Protein AF-A0A0S8IKW1-F1 (afdb_monomer_lite)

Secondary structure (DSSP, 8-state):
---PPTT---EEEEEETTTTEEEEEEPPHHHHHHH-SHHHHHHHHHHHH--STT--TTSTTS-EEEEE-TTTTSSSTT---EEEEEE-SS---SS-SSTT---EEEEEE-SSHHHHHHHTT-SEEEEES--SS-EEEEEETTEEEEEE-GGGTT--HHHHHHHHHHHHS-TT---EE--HHHHTT-TT--EEETTTEEE-S--

Structure (mmCIF, N/CA/C/O backbone):
data_AF-A0A0S8IKW1-F1
#
_entry.id   AF-A0A0S8IKW1-F1
#
loop_
_atom_site.group_PDB
_atom_site.id
_atom_site.type_symbol
_atom_site.label_atom_id
_atom_site.label_alt_id
_atom_site.label_comp_id
_atom_site.label_asym_id
_atom_site.label_entity_id
_atom_site.label_seq_id
_atom_site.pdbx_PDB_ins_code
_atom_site.Cartn_x
_atom_site.Cartn_y
_atom_site.Cartn_z
_atom_site.occupancy
_atom_site.B_iso_or_equiv
_atom_site.auth_seq_id
_atom_site.auth_comp_id
_atom_site.auth_asym_id
_atom_site.auth_atom_id
_atom_site.pdbx_PDB_model_num
ATOM 1 N N . MET A 1 1 ? -12.047 -32.957 -2.285 1.00 36.44 1 MET A N 1
ATOM 2 C CA . MET A 1 1 ? -11.030 -32.813 -1.220 1.00 36.44 1 MET A CA 1
ATOM 3 C C . MET A 1 1 ? -10.534 -31.382 -1.284 1.00 36.44 1 MET A C 1
ATOM 5 O O . MET A 1 1 ? -10.170 -30.951 -2.373 1.00 36.44 1 MET A O 1
ATOM 9 N N . SER A 1 2 ? -10.681 -30.612 -0.205 1.00 39.03 2 SER A N 1
ATOM 10 C CA . SER A 1 2 ? -10.422 -29.168 -0.199 1.00 39.03 2 SER A CA 1
ATOM 11 C C . SER A 1 2 ? -8.987 -28.897 -0.635 1.00 39.03 2 SER A C 1
ATOM 13 O O . SER A 1 2 ? -8.016 -29.303 -0.006 1.00 39.03 2 SER A O 1
ATOM 15 N N . ASN A 1 3 ? -8.867 -28.240 -1.778 1.00 46.41 3 ASN A N 1
ATOM 16 C CA . ASN A 1 3 ? -7.625 -28.042 -2.506 1.00 46.41 3 ASN A CA 1
ATOM 17 C C . ASN A 1 3 ? -6.859 -26.826 -1.929 1.00 46.41 3 ASN A C 1
ATOM 19 O O . ASN A 1 3 ? -6.318 -26.019 -2.692 1.00 46.41 3 ASN A O 1
ATOM 23 N N . ASN A 1 4 ? -6.903 -26.665 -0.598 1.00 58.88 4 ASN A N 1
ATOM 24 C CA . ASN A 1 4 ? -6.366 -25.529 0.148 1.00 58.88 4 ASN A CA 1
ATOM 25 C C . ASN A 1 4 ? -4.921 -25.812 0.535 1.00 58.88 4 ASN A C 1
ATOM 27 O O . ASN A 1 4 ? -4.624 -26.766 1.253 1.00 58.88 4 ASN A O 1
ATOM 31 N N . ARG A 1 5 ? -4.013 -24.959 0.066 1.00 75.94 5 ARG A N 1
ATOM 32 C CA . ARG A 1 5 ? -2.620 -24.995 0.488 1.00 75.94 5 ARG A CA 1
ATOM 33 C C . ARG A 1 5 ? -2.523 -24.370 1.875 1.00 75.94 5 ARG A C 1
ATOM 35 O O . ARG A 1 5 ? -2.856 -23.202 2.045 1.00 75.94 5 ARG A O 1
ATOM 42 N N . HIS A 1 6 ? -2.074 -25.140 2.861 1.00 86.62 6 HIS A N 1
ATOM 43 C CA . HIS A 1 6 ? -1.888 -24.628 4.218 1.00 86.62 6 HIS A CA 1
ATOM 44 C C . HIS A 1 6 ? -0.953 -23.413 4.231 1.00 86.62 6 HIS A C 1
ATOM 46 O O . HIS A 1 6 ? 0.038 -23.375 3.501 1.00 86.62 6 HIS A O 1
ATOM 52 N N . GLY A 1 7 ? -1.281 -22.431 5.070 1.00 88.94 7 GLY A N 1
ATOM 53 C CA . GLY A 1 7 ? -0.533 -21.180 5.167 1.00 88.94 7 GLY A CA 1
ATOM 54 C C . GLY A 1 7 ? -0.903 -20.126 4.120 1.00 88.94 7 GLY A C 1
ATOM 55 O O . GLY A 1 7 ? -0.223 -19.107 4.074 1.00 88.94 7 GLY A O 1
ATOM 56 N N . TYR A 1 8 ? -1.959 -20.327 3.324 1.00 94.88 8 TYR A N 1
ATOM 57 C CA . TYR A 1 8 ? -2.468 -19.359 2.344 1.00 94.88 8 TYR A CA 1
ATOM 58 C C . TYR A 1 8 ? -3.986 -19.232 2.433 1.00 94.88 8 TYR A C 1
ATOM 60 O O . TYR A 1 8 ? -4.674 -20.242 2.594 1.00 94.88 8 TYR A O 1
ATOM 68 N N . HIS A 1 9 ? -4.497 -18.017 2.249 1.00 95.75 9 HIS A N 1
ATOM 69 C CA . HIS A 1 9 ? -5.919 -17.796 1.961 1.00 95.75 9 HIS A CA 1
ATOM 70 C C . HIS A 1 9 ? -6.218 -17.951 0.462 1.00 95.75 9 HIS A C 1
ATOM 72 O O . HIS A 1 9 ? -7.311 -18.353 0.076 1.00 95.75 9 HIS A O 1
ATOM 78 N N . GLY A 1 10 ? -5.219 -17.699 -0.385 1.00 96.31 10 GLY A N 1
ATOM 79 C CA . GLY A 1 10 ? -5.313 -17.639 -1.837 1.00 96.31 10 GLY A CA 1
ATOM 80 C C . GLY A 1 10 ? -5.901 -16.329 -2.360 1.00 96.31 10 GLY A C 1
ATOM 81 O O . GLY A 1 10 ? -6.373 -16.324 -3.494 1.00 96.31 10 GLY A O 1
ATOM 82 N N . ILE A 1 11 ? -5.909 -15.252 -1.564 1.00 97.75 11 ILE A N 1
ATOM 83 C CA . ILE A 1 11 ? -6.644 -14.011 -1.865 1.00 97.75 11 ILE A CA 1
ATOM 84 C C . ILE A 1 11 ? -5.745 -12.781 -1.693 1.00 97.75 11 ILE A C 1
ATOM 86 O O . ILE A 1 11 ? -5.082 -12.623 -0.670 1.00 97.75 11 ILE A O 1
ATOM 90 N N . ILE A 1 12 ? -5.770 -11.889 -2.684 1.00 98.50 12 ILE A N 1
ATOM 91 C CA . ILE A 1 12 ? -5.277 -10.511 -2.598 1.00 98.50 12 ILE A CA 1
ATOM 92 C C . ILE A 1 12 ? -6.465 -9.568 -2.470 1.00 98.50 12 ILE A C 1
ATOM 94 O O . ILE A 1 12 ? -7.385 -9.641 -3.284 1.00 98.50 12 ILE A O 1
ATOM 98 N N . LEU A 1 13 ? -6.403 -8.657 -1.502 1.00 98.88 13 LEU A N 1
ATOM 99 C CA . LEU A 1 13 ? -7.305 -7.513 -1.443 1.00 98.88 13 LEU A CA 1
ATOM 100 C C . LEU A 1 13 ? -6.814 -6.443 -2.427 1.00 98.88 13 LEU A C 1
ATOM 102 O O . LEU A 1 13 ? -5.763 -5.834 -2.224 1.00 98.88 13 LEU A O 1
ATOM 106 N N . ASP A 1 14 ? -7.541 -6.259 -3.522 1.00 98.81 14 ASP A N 1
ATOM 107 C CA . ASP A 1 14 ? -7.223 -5.326 -4.602 1.00 98.81 14 ASP A CA 1
ATOM 108 C C . ASP A 1 14 ? -8.071 -4.061 -4.448 1.00 98.81 14 ASP A C 1
ATOM 110 O O . ASP A 1 14 ? -9.299 -4.135 -4.444 1.00 98.81 14 ASP A O 1
ATOM 114 N N . ILE A 1 15 ? -7.416 -2.911 -4.301 1.00 98.81 15 ILE A N 1
ATOM 115 C CA . ILE A 1 15 ? -8.052 -1.621 -4.029 1.00 98.81 15 ILE A CA 1
ATOM 116 C C . ILE A 1 15 ? -7.629 -0.624 -5.109 1.00 98.81 15 ILE A C 1
ATOM 118 O O . ILE A 1 15 ? -6.437 -0.363 -5.291 1.00 98.81 15 ILE A O 1
ATOM 122 N N . ASP A 1 16 ? -8.599 -0.038 -5.805 1.00 98.56 16 ASP A N 1
ATOM 123 C CA . ASP A 1 16 ? -8.386 1.083 -6.724 1.00 98.56 16 ASP A CA 1
ATOM 124 C C . ASP A 1 16 ? -8.948 2.364 -6.109 1.00 98.56 16 ASP A C 1
ATOM 126 O O . ASP A 1 16 ? -10.160 2.575 -6.050 1.00 98.56 16 ASP A O 1
ATOM 130 N N . LEU A 1 17 ? -8.050 3.244 -5.671 1.00 98.62 17 LEU A N 1
ATOM 131 C CA . LEU A 1 17 ? -8.406 4.506 -5.027 1.00 98.62 17 LEU A CA 1
ATOM 132 C C . LEU A 1 17 ? -9.051 5.521 -5.980 1.00 98.62 17 LEU A C 1
ATOM 134 O O . LEU A 1 17 ? -9.675 6.467 -5.513 1.00 98.62 17 LEU A O 1
ATOM 138 N N . SER A 1 18 ? -8.908 5.353 -7.297 1.00 98.38 18 SER A N 1
ATOM 139 C CA . SER A 1 18 ? -9.521 6.263 -8.279 1.00 98.38 18 SER A CA 1
ATOM 140 C C . SER A 1 18 ? -11.007 5.975 -8.455 1.00 98.38 18 SER A C 1
ATOM 142 O O . SER A 1 18 ? -11.793 6.889 -8.688 1.00 98.38 18 SER A O 1
ATOM 144 N N . THR A 1 19 ? -11.384 4.696 -8.388 1.00 98.19 19 THR A N 1
ATOM 145 C CA . THR A 1 19 ? -12.764 4.237 -8.605 1.00 98.19 19 THR A CA 1
ATOM 146 C C . THR A 1 19 ? -13.480 3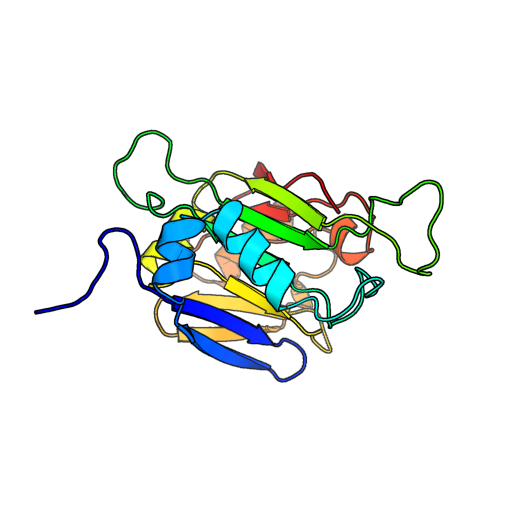.866 -7.310 1.00 98.19 19 THR A C 1
ATOM 148 O O . THR A 1 19 ? -14.698 3.704 -7.313 1.00 98.19 19 THR A O 1
ATOM 151 N N . GLY A 1 20 ? -12.740 3.715 -6.208 1.00 98.06 20 GLY A N 1
ATOM 152 C CA . GLY A 1 20 ? -13.248 3.188 -4.944 1.00 98.06 20 GLY A CA 1
ATOM 153 C C . GLY A 1 20 ? -13.525 1.683 -4.982 1.00 98.06 20 GLY A C 1
ATOM 154 O O . GLY A 1 20 ? -14.158 1.150 -4.073 1.00 98.06 20 GLY A O 1
ATOM 155 N N . LYS A 1 21 ? -13.098 0.986 -6.042 1.00 98.56 21 LYS A N 1
ATOM 156 C CA . LYS A 1 21 ? -13.373 -0.438 -6.223 1.00 98.56 21 LYS A CA 1
ATOM 157 C C . LYS A 1 21 ? -12.499 -1.271 -5.287 1.00 98.56 21 LYS A C 1
ATOM 159 O O . LYS A 1 21 ? -11.285 -1.081 -5.236 1.00 98.56 21 LYS A O 1
ATOM 164 N N . ILE A 1 22 ? -13.127 -2.221 -4.600 1.00 98.75 22 ILE A N 1
ATOM 165 C CA . ILE A 1 22 ? -12.477 -3.181 -3.707 1.00 98.75 22 ILE A CA 1
ATOM 166 C C . ILE A 1 22 ? -12.851 -4.590 -4.174 1.00 98.75 22 ILE A C 1
ATOM 168 O O . ILE A 1 22 ? -14.033 -4.903 -4.319 1.00 98.75 22 ILE A O 1
ATOM 172 N N . GLU A 1 23 ? -11.856 -5.434 -4.441 1.00 98.44 23 GLU A N 1
ATOM 173 C CA . GLU A 1 23 ? -12.062 -6.792 -4.946 1.00 98.44 23 GLU A CA 1
ATOM 174 C C . GLU A 1 23 ? -11.145 -7.816 -4.282 1.00 98.44 23 GLU A C 1
ATOM 176 O O . GLU A 1 23 ? -9.950 -7.593 -4.104 1.00 98.44 23 GLU A O 1
ATOM 181 N N . ASN A 1 24 ? -11.688 -9.008 -4.050 1.00 98.56 24 ASN A N 1
ATOM 182 C CA . ASN A 1 24 ? -10.909 -10.178 -3.665 1.00 98.56 24 ASN A CA 1
ATOM 183 C C . ASN A 1 24 ? -10.410 -10.882 -4.929 1.00 98.56 24 ASN A C 1
ATOM 185 O O . ASN A 1 24 ? -11.183 -11.531 -5.636 1.00 98.56 24 ASN A O 1
ATOM 189 N N . LYS A 1 25 ? -9.113 -10.759 -5.229 1.00 98.06 25 LYS A N 1
ATOM 190 C CA . LYS A 1 25 ? -8.497 -11.398 -6.398 1.00 98.06 25 LYS A CA 1
ATOM 191 C C . LYS A 1 25 ? -7.820 -12.715 -6.018 1.00 98.06 25 LYS A C 1
ATOM 193 O O . LYS A 1 25 ? -6.985 -12.724 -5.112 1.00 98.06 25 LYS A O 1
ATOM 198 N N . PRO A 1 26 ? -8.136 -13.829 -6.704 1.00 97.62 26 PRO A N 1
ATOM 199 C CA . PRO A 1 26 ? -7.510 -15.108 -6.414 1.00 97.62 26 PRO A CA 1
ATOM 200 C C . PRO A 1 26 ? -6.036 -15.101 -6.829 1.00 97.62 26 PRO A C 1
ATOM 202 O O . PRO A 1 26 ? -5.678 -14.583 -7.887 1.00 97.62 26 PRO A O 1
ATOM 205 N N . ILE A 1 27 ? -5.189 -15.735 -6.023 1.00 96.81 27 ILE A N 1
ATOM 206 C CA . ILE A 1 27 ? -3.779 -15.955 -6.350 1.00 96.81 27 ILE A CA 1
ATOM 207 C C . ILE A 1 27 ? -3.654 -17.291 -7.090 1.00 96.81 27 ILE A C 1
ATOM 209 O O . ILE A 1 27 ? -4.067 -18.326 -6.550 1.00 96.81 27 ILE A O 1
ATOM 213 N N . PRO A 1 28 ? -3.056 -17.323 -8.294 1.00 95.12 28 PRO A N 1
ATOM 214 C CA . PRO A 1 28 ? -2.761 -18.576 -8.972 1.00 95.12 28 PRO A CA 1
ATOM 215 C C . PRO A 1 28 ? -1.925 -19.505 -8.084 1.00 95.12 28 PRO A C 1
ATOM 217 O O . PRO A 1 28 ? -0.925 -19.109 -7.483 1.00 95.12 28 PRO A O 1
ATOM 220 N N . LYS A 1 29 ? -2.307 -20.784 -8.008 1.00 92.38 29 LYS A N 1
ATOM 221 C CA . LYS A 1 29 ? -1.594 -21.758 -7.161 1.00 92.38 29 LYS A CA 1
ATOM 222 C C . LYS A 1 29 ? -0.131 -21.908 -7.562 1.00 92.38 29 LYS A C 1
ATOM 224 O O . LYS A 1 29 ? 0.724 -22.049 -6.689 1.00 92.38 29 LYS A O 1
ATOM 229 N N . GLU A 1 30 ? 0.143 -21.844 -8.859 1.00 95.81 30 GLU A N 1
ATOM 230 C CA . GLU A 1 30 ? 1.496 -21.865 -9.403 1.00 95.81 30 GLU A CA 1
ATOM 231 C C . GLU A 1 30 ? 2.339 -20.700 -8.871 1.00 95.81 30 GLU A C 1
ATOM 233 O O . GLU A 1 30 ? 3.473 -20.915 -8.450 1.00 95.81 30 GLU A O 1
ATOM 238 N N . ASP A 1 31 ? 1.766 -19.500 -8.746 1.00 96.56 31 ASP A N 1
ATOM 239 C CA . ASP A 1 31 ? 2.493 -18.352 -8.205 1.00 96.56 31 ASP A CA 1
ATOM 240 C C . ASP A 1 31 ? 2.831 -18.542 -6.723 1.00 96.56 31 ASP A C 1
ATOM 242 O O . ASP A 1 31 ? 3.963 -18.297 -6.304 1.00 96.56 31 ASP A O 1
ATOM 246 N N . THR A 1 32 ? 1.904 -19.077 -5.917 1.00 94.81 32 THR A N 1
ATOM 247 C CA . THR A 1 32 ? 2.231 -19.433 -4.521 1.00 94.81 32 THR A CA 1
ATOM 248 C C . THR A 1 32 ? 3.313 -20.518 -4.441 1.00 94.81 32 THR A C 1
ATOM 250 O O . THR A 1 32 ? 4.053 -20.589 -3.461 1.00 94.81 32 THR A O 1
ATOM 253 N N . ALA A 1 33 ? 3.422 -21.402 -5.442 1.00 93.88 33 ALA A N 1
ATOM 254 C CA . ALA A 1 33 ? 4.425 -22.472 -5.486 1.00 93.88 33 ALA A CA 1
ATOM 255 C C . ALA A 1 33 ? 5.801 -21.952 -5.875 1.00 93.88 33 ALA A C 1
ATOM 257 O O . ALA A 1 33 ? 6.775 -22.267 -5.195 1.00 93.88 33 ALA A O 1
ATOM 258 N N . ASN A 1 34 ? 5.852 -21.111 -6.900 1.00 96.94 34 ASN A N 1
ATOM 259 C CA . ASN A 1 34 ? 7.093 -20.616 -7.474 1.00 96.94 34 ASN A CA 1
ATOM 260 C C . ASN A 1 34 ? 7.662 -19.422 -6.697 1.00 96.94 34 ASN A C 1
ATOM 262 O O . ASN A 1 34 ? 8.879 -19.263 -6.622 1.00 96.94 34 ASN A O 1
ATOM 266 N N . PHE A 1 35 ? 6.802 -18.596 -6.093 1.00 97.81 35 PHE A N 1
ATOM 267 C CA . PHE A 1 35 ? 7.209 -17.326 -5.481 1.00 97.81 35 PHE A CA 1
ATOM 268 C C . PHE A 1 35 ? 6.959 -17.234 -3.977 1.00 97.81 35 PHE A C 1
ATOM 270 O O . PHE A 1 35 ? 7.389 -16.263 -3.351 1.00 97.81 35 PHE A O 1
ATOM 277 N N . VAL A 1 36 ? 6.329 -18.257 -3.388 1.00 96.88 36 VAL A N 1
ATOM 278 C CA . VAL A 1 36 ? 6.105 -18.450 -1.947 1.00 96.88 36 VAL A CA 1
ATOM 279 C C . VAL A 1 36 ? 5.218 -17.390 -1.292 1.00 96.88 36 VAL A C 1
ATOM 281 O O . VAL A 1 36 ? 4.198 -17.736 -0.728 1.00 96.88 36 VAL A O 1
ATOM 284 N N . GLY A 1 37 ? 5.589 -16.119 -1.288 1.00 96.19 37 GLY A N 1
ATOM 285 C CA . GLY A 1 37 ? 4.922 -15.044 -0.554 1.00 96.19 37 GLY A CA 1
ATOM 286 C C . GLY A 1 37 ? 5.894 -13.896 -0.312 1.00 96.19 37 GLY A C 1
ATOM 287 O O . GLY A 1 37 ? 7.010 -13.892 -0.845 1.00 96.19 37 GLY A O 1
ATOM 288 N N . GLY A 1 38 ? 5.510 -12.922 0.510 1.00 97.62 38 GLY A N 1
ATOM 289 C CA . GLY A 1 38 ? 6.379 -11.802 0.862 1.00 97.62 38 GLY A CA 1
ATOM 290 C C . GLY A 1 38 ? 6.981 -11.106 -0.364 1.00 97.62 38 GLY A C 1
ATOM 291 O O . GLY A 1 38 ? 6.283 -10.707 -1.293 1.00 97.62 38 GLY A O 1
ATOM 292 N N . ARG A 1 39 ? 8.315 -10.997 -0.400 1.00 98.12 39 ARG A N 1
ATOM 293 C CA . ARG A 1 39 ? 9.025 -10.358 -1.520 1.00 98.12 39 ARG A CA 1
ATOM 294 C C . ARG A 1 39 ? 8.791 -11.073 -2.854 1.00 98.12 39 ARG A C 1
ATOM 296 O O . ARG A 1 39 ? 8.638 -10.389 -3.857 1.00 98.12 39 ARG A O 1
ATOM 303 N N . GLY A 1 40 ? 8.829 -12.406 -2.879 1.00 98.44 40 GLY A N 1
ATOM 304 C CA . GLY A 1 40 ? 8.780 -13.171 -4.128 1.00 98.44 40 GLY A CA 1
ATOM 305 C C . GLY A 1 40 ? 7.453 -12.962 -4.844 1.00 98.44 40 GLY A C 1
ATOM 306 O O . GLY A 1 40 ? 7.427 -12.463 -5.967 1.00 98.44 40 GLY A O 1
ATOM 307 N N . LEU A 1 41 ? 6.355 -13.275 -4.153 1.00 98.44 41 LEU A N 1
ATOM 308 C CA . LEU A 1 41 ? 5.010 -13.129 -4.706 1.00 98.44 41 LEU A CA 1
ATOM 309 C C . LEU A 1 41 ? 4.669 -11.662 -4.989 1.00 98.44 41 LEU A C 1
ATOM 311 O O . LEU A 1 41 ? 4.141 -11.353 -6.051 1.00 98.44 41 LEU A O 1
ATOM 315 N N . GLY A 1 42 ? 5.044 -10.744 -4.091 1.00 98.50 42 GLY A N 1
ATOM 316 C CA . GLY A 1 42 ? 4.848 -9.311 -4.311 1.00 98.50 42 GLY A CA 1
ATOM 317 C C . GLY A 1 42 ? 5.568 -8.791 -5.559 1.00 98.50 42 GLY A C 1
ATOM 318 O O . GLY A 1 42 ? 5.013 -7.981 -6.292 1.00 98.50 42 GLY A O 1
ATOM 319 N N . MET A 1 43 ? 6.777 -9.288 -5.848 1.00 98.19 43 MET A N 1
ATOM 320 C CA . MET A 1 43 ? 7.517 -8.906 -7.054 1.00 98.19 43 MET A CA 1
ATOM 321 C C . MET A 1 43 ? 6.912 -9.506 -8.327 1.00 98.19 43 MET A C 1
ATOM 323 O O . MET A 1 43 ? 6.891 -8.832 -9.352 1.00 98.19 43 MET A O 1
ATOM 327 N N . LYS A 1 44 ? 6.397 -10.741 -8.266 1.00 98.00 44 LYS A N 1
ATOM 328 C CA . LYS A 1 44 ? 5.657 -11.349 -9.381 1.00 98.00 44 LYS A CA 1
ATOM 329 C C . LYS A 1 44 ? 4.393 -10.551 -9.704 1.00 98.00 44 LYS A C 1
ATOM 331 O O . LYS A 1 44 ? 4.182 -10.208 -10.859 1.00 98.00 44 LYS A O 1
ATOM 336 N N . ILE A 1 45 ? 3.614 -10.181 -8.686 1.00 98.00 45 ILE A N 1
ATOM 337 C CA . ILE A 1 45 ? 2.419 -9.345 -8.867 1.00 98.00 45 ILE A CA 1
ATOM 338 C C . ILE A 1 45 ? 2.804 -7.976 -9.438 1.00 98.00 45 ILE A C 1
ATOM 340 O O . ILE A 1 45 ? 2.157 -7.509 -10.368 1.00 98.00 45 ILE A O 1
ATOM 344 N N . LEU A 1 46 ? 3.868 -7.340 -8.930 1.00 97.75 46 LEU A N 1
ATOM 345 C CA . LEU A 1 46 ? 4.351 -6.072 -9.486 1.00 97.75 46 LEU A CA 1
ATOM 346 C C . LEU A 1 46 ? 4.737 -6.214 -10.965 1.00 97.75 46 LEU A C 1
ATOM 348 O O . LEU A 1 46 ? 4.400 -5.349 -11.766 1.00 97.75 46 LEU A O 1
ATOM 352 N N . TRP A 1 47 ? 5.433 -7.296 -11.321 1.00 95.75 47 TRP A N 1
ATOM 353 C CA . TRP A 1 47 ? 5.809 -7.599 -12.700 1.00 95.75 47 TRP A CA 1
ATOM 354 C C . TRP A 1 47 ? 4.587 -7.739 -13.612 1.00 95.75 47 TRP A C 1
ATOM 356 O O . TRP A 1 47 ? 4.579 -7.163 -14.693 1.00 95.75 47 TRP A O 1
ATOM 366 N N . ASP A 1 48 ? 3.548 -8.441 -13.158 1.00 95.50 48 ASP A N 1
ATOM 367 C CA . ASP A 1 48 ? 2.318 -8.633 -13.932 1.00 95.50 48 ASP A CA 1
ATOM 368 C C . ASP A 1 48 ? 1.463 -7.365 -14.048 1.00 95.50 48 ASP A C 1
ATOM 370 O O . ASP A 1 48 ? 0.640 -7.274 -14.948 1.00 95.50 48 ASP A O 1
ATOM 374 N N . ARG A 1 49 ? 1.601 -6.420 -13.108 1.00 94.62 49 ARG A N 1
ATOM 375 C CA . ARG A 1 49 ? 0.827 -5.165 -13.072 1.00 94.62 49 ARG A CA 1
ATOM 376 C C . ARG A 1 49 ? 1.518 -4.019 -13.804 1.00 94.62 49 ARG A C 1
ATOM 378 O O . ARG A 1 49 ? 0.863 -3.058 -14.193 1.00 94.62 49 ARG A O 1
ATOM 385 N N . LEU A 1 50 ? 2.840 -4.079 -13.952 1.00 92.44 50 LEU A N 1
ATOM 386 C CA . LEU A 1 50 ? 3.612 -3.093 -14.703 1.00 92.44 50 LEU A CA 1
ATOM 387 C C . LEU A 1 50 ? 3.759 -3.547 -16.156 1.00 92.44 50 LEU A C 1
ATOM 389 O O . LEU A 1 50 ? 4.828 -3.984 -16.581 1.00 92.44 50 LEU A O 1
ATOM 393 N N . ASP A 1 51 ? 2.691 -3.366 -16.931 1.00 82.06 51 ASP A N 1
ATOM 394 C CA . ASP A 1 51 ? 2.576 -3.843 -18.319 1.00 82.06 51 ASP A CA 1
ATOM 395 C C . ASP A 1 51 ? 3.644 -3.285 -19.274 1.00 82.06 51 ASP A C 1
ATOM 397 O O . ASP A 1 51 ? 3.909 -3.849 -20.339 1.00 82.06 51 ASP A O 1
ATOM 401 N N . LYS A 1 52 ? 4.264 -2.150 -18.926 1.00 87.31 52 LYS A N 1
ATOM 402 C CA . LYS A 1 52 ? 5.278 -1.488 -19.751 1.00 87.31 52 LYS A CA 1
ATOM 403 C C . LYS A 1 52 ? 6.433 -0.929 -18.913 1.00 87.31 52 LYS A C 1
ATOM 405 O O . LYS A 1 52 ? 6.239 -0.421 -17.806 1.00 87.31 52 LYS A O 1
ATOM 410 N N . PRO A 1 53 ? 7.662 -0.931 -19.450 1.00 87.75 53 PRO A N 1
ATOM 411 C CA . PRO A 1 53 ? 8.765 -0.206 -18.839 1.00 87.75 53 PRO A CA 1
ATOM 412 C C . PRO A 1 53 ? 8.523 1.310 -18.896 1.00 87.75 53 PRO A C 1
ATOM 414 O O . PRO A 1 53 ? 7.861 1.825 -19.793 1.00 87.75 53 PRO A O 1
ATOM 417 N N . GLY A 1 54 ? 9.114 2.044 -17.953 1.00 88.62 54 GLY A N 1
ATOM 418 C CA . GLY A 1 54 ? 9.057 3.510 -17.956 1.00 88.62 54 GLY A CA 1
ATOM 419 C C . GLY A 1 54 ? 7.781 4.141 -17.386 1.00 88.62 54 GLY A C 1
ATOM 420 O O . GLY A 1 54 ? 7.659 5.353 -17.492 1.00 88.62 54 GLY A O 1
ATOM 421 N N . VAL A 1 55 ? 6.886 3.369 -16.751 1.00 93.44 55 VAL A N 1
ATOM 422 C CA . VAL A 1 55 ? 5.759 3.903 -15.948 1.00 93.44 55 VAL A CA 1
ATOM 423 C C . VAL A 1 55 ? 6.266 4.908 -14.911 1.00 93.44 55 VAL A C 1
ATOM 425 O O . VAL A 1 55 ? 7.241 4.622 -14.223 1.00 93.44 55 VAL A O 1
ATOM 428 N N . ASP A 1 56 ? 5.647 6.073 -14.777 1.00 94.00 56 ASP A N 1
ATOM 429 C CA . ASP A 1 56 ? 6.047 7.031 -13.744 1.00 94.00 56 ASP A CA 1
ATOM 430 C C . ASP A 1 56 ? 5.792 6.444 -12.338 1.00 94.00 56 ASP A C 1
ATOM 432 O O . ASP A 1 56 ? 4.656 6.047 -12.062 1.00 94.00 56 ASP A O 1
ATOM 436 N N . PRO A 1 57 ? 6.800 6.368 -11.441 1.00 94.81 57 PRO A N 1
ATOM 437 C CA . PRO A 1 57 ? 6.608 5.926 -10.059 1.00 94.81 57 PRO A CA 1
ATOM 438 C C . PRO A 1 57 ? 5.521 6.685 -9.286 1.00 94.81 57 PRO A C 1
ATOM 440 O O . PRO A 1 57 ? 4.957 6.122 -8.353 1.00 94.81 57 PRO A O 1
ATOM 443 N N . PHE A 1 58 ? 5.218 7.932 -9.660 1.00 94.94 58 PHE A N 1
ATOM 444 C CA . PHE A 1 58 ? 4.159 8.731 -9.030 1.00 94.94 58 PHE A CA 1
ATOM 445 C C . PHE A 1 58 ? 2.811 8.675 -9.763 1.00 94.94 58 PHE A C 1
ATOM 447 O O . PHE A 1 58 ? 1.855 9.333 -9.349 1.00 94.94 58 PHE A O 1
ATOM 454 N N . SER A 1 59 ? 2.712 7.915 -10.857 1.00 95.12 59 SER A N 1
ATOM 455 C CA . SER A 1 59 ? 1.437 7.716 -11.548 1.00 95.12 59 SER A CA 1
ATOM 456 C C . SER A 1 59 ? 0.540 6.723 -10.815 1.00 95.12 59 SER A C 1
ATOM 458 O O . SER A 1 59 ? 1.010 5.815 -10.134 1.00 95.12 59 SER A O 1
ATOM 460 N N . PHE A 1 60 ? -0.766 6.854 -11.042 1.00 95.31 60 PHE A N 1
ATOM 461 C CA . PHE A 1 60 ? -1.789 5.942 -10.526 1.00 95.31 60 PHE A CA 1
ATOM 462 C C . PHE A 1 60 ? -1.650 4.497 -11.053 1.00 95.31 60 PHE A C 1
ATOM 464 O O . PHE A 1 60 ? -2.251 3.581 -10.494 1.00 95.31 60 PHE A O 1
ATOM 471 N N . GLU A 1 61 ? -0.870 4.293 -12.126 1.00 94.56 61 GLU A N 1
ATOM 472 C CA . GLU A 1 61 ? -0.547 2.976 -12.691 1.00 94.56 61 GLU A CA 1
ATOM 473 C C . GLU A 1 61 ? 0.444 2.194 -11.808 1.00 94.56 61 GLU A C 1
ATOM 475 O O . GLU A 1 61 ? 0.525 0.974 -11.927 1.00 94.56 61 GLU A O 1
ATOM 480 N N . ASN A 1 62 ? 1.221 2.861 -10.944 1.00 96.81 62 ASN A N 1
ATOM 481 C CA . ASN A 1 62 ? 2.217 2.200 -10.103 1.00 96.81 62 ASN A CA 1
ATOM 482 C C . ASN A 1 62 ? 1.563 1.598 -8.845 1.00 96.81 62 ASN A C 1
ATOM 484 O O . ASN A 1 62 ? 1.133 2.353 -7.971 1.00 96.81 62 ASN A O 1
ATOM 488 N N . PRO A 1 63 ? 1.505 0.262 -8.696 1.00 97.62 63 PRO A N 1
ATOM 489 C CA . PRO A 1 63 ? 0.886 -0.339 -7.528 1.00 97.62 63 PRO A CA 1
ATOM 490 C C . PRO A 1 63 ? 1.786 -0.219 -6.292 1.00 97.62 63 PRO A C 1
ATOM 492 O O . PRO A 1 63 ? 3.014 -0.365 -6.358 1.00 97.62 63 PRO A O 1
ATOM 495 N N . LEU A 1 64 ? 1.151 -0.042 -5.138 1.00 98.44 64 LEU A N 1
ATOM 496 C CA . LEU A 1 64 ? 1.757 -0.200 -3.823 1.00 98.44 64 LEU A CA 1
ATOM 497 C C . LEU A 1 64 ? 1.248 -1.501 -3.201 1.00 98.44 64 LEU A C 1
ATOM 499 O O . LEU A 1 64 ? 0.055 -1.664 -2.951 1.00 98.44 64 LEU A O 1
ATOM 503 N N . ILE A 1 65 ? 2.155 -2.447 -2.976 1.00 98.81 65 ILE A N 1
ATOM 504 C CA . ILE A 1 65 ? 1.805 -3.814 -2.586 1.00 98.81 65 ILE A CA 1
ATOM 505 C C . ILE A 1 65 ? 2.313 -4.089 -1.176 1.00 98.81 65 ILE A C 1
ATOM 507 O O . ILE A 1 65 ? 3.513 -4.001 -0.926 1.00 98.81 65 ILE A O 1
ATOM 511 N N . PHE A 1 66 ? 1.425 -4.506 -0.280 1.00 98.75 66 PHE A N 1
ATOM 512 C CA . PHE A 1 66 ? 1.759 -5.004 1.051 1.00 98.75 66 PHE A CA 1
ATOM 513 C C . PHE A 1 66 ? 1.621 -6.523 1.060 1.00 98.75 66 PHE A C 1
ATOM 515 O O . PHE A 1 66 ? 0.524 -7.058 0.943 1.00 98.75 66 PHE A O 1
ATOM 522 N N . MET A 1 67 ? 2.741 -7.227 1.193 1.00 98.62 67 MET A N 1
ATOM 523 C CA . MET A 1 67 ? 2.798 -8.680 1.078 1.00 98.62 67 MET A CA 1
ATOM 524 C C . MET A 1 67 ? 3.476 -9.302 2.306 1.00 98.62 67 MET A C 1
ATOM 526 O O . MET A 1 67 ? 4.710 -9.275 2.424 1.00 98.62 67 MET A O 1
ATOM 530 N N . PRO A 1 68 ? 2.700 -9.855 3.248 1.00 98.00 68 PRO A N 1
ATOM 531 C CA . PRO A 1 68 ? 3.201 -10.751 4.284 1.00 98.00 68 PRO A CA 1
ATOM 532 C C . PRO A 1 68 ? 3.753 -12.073 3.722 1.00 98.00 68 PRO A C 1
ATOM 534 O O . PRO A 1 68 ? 3.496 -12.472 2.586 1.00 98.00 68 PRO A O 1
ATOM 537 N N . GLY A 1 69 ? 4.548 -12.776 4.530 1.00 95.94 69 GLY A N 1
ATOM 538 C CA . GLY A 1 69 ? 4.948 -14.157 4.236 1.00 95.94 69 GLY A CA 1
ATOM 539 C C . GLY A 1 69 ? 3.852 -15.174 4.598 1.00 95.94 69 GLY A C 1
ATOM 540 O O . GLY A 1 69 ? 3.001 -14.869 5.438 1.00 95.94 69 GLY A O 1
ATOM 541 N N . PRO A 1 70 ? 3.903 -16.411 4.061 1.00 95.44 70 PRO A N 1
ATOM 542 C CA . PRO A 1 70 ? 2.897 -17.447 4.333 1.00 95.44 70 PRO A CA 1
ATOM 543 C C . PRO A 1 70 ? 2.850 -17.873 5.807 1.00 95.44 70 PRO A C 1
ATOM 545 O O . PRO A 1 70 ? 1.808 -18.289 6.301 1.00 95.44 70 PRO A O 1
ATOM 548 N N . LEU A 1 71 ? 3.955 -17.703 6.535 1.00 95.81 71 LEU A N 1
ATOM 549 C CA . LEU A 1 71 ? 4.044 -17.991 7.966 1.00 95.81 71 LEU A CA 1
ATOM 550 C C . LEU A 1 71 ? 3.606 -16.812 8.853 1.00 95.81 71 LEU A C 1
ATOM 552 O O . LEU A 1 71 ? 3.651 -16.930 10.076 1.00 95.81 71 LEU A O 1
ATOM 556 N N . SER A 1 72 ? 3.262 -15.656 8.276 1.00 95.62 72 SER A N 1
ATOM 557 C CA . SER A 1 72 ? 2.810 -14.496 9.050 1.00 95.62 72 SER A CA 1
ATOM 558 C C . SER A 1 72 ? 1.512 -14.827 9.788 1.00 95.62 72 SER A C 1
ATOM 560 O O . SER A 1 72 ? 0.619 -15.426 9.199 1.00 95.62 72 SER A O 1
ATOM 562 N N . GLY A 1 73 ? 1.426 -14.476 11.074 1.00 90.06 73 GLY A N 1
ATOM 563 C CA . GLY A 1 73 ? 0.263 -14.775 11.926 1.00 90.06 73 GLY A CA 1
ATOM 564 C C . GLY A 1 73 ? 0.275 -16.159 12.594 1.00 90.06 73 GLY A C 1
ATOM 565 O O . GLY A 1 73 ? -0.521 -16.404 13.495 1.00 90.06 73 GLY A O 1
ATOM 566 N N . PHE A 1 74 ? 1.205 -17.049 12.236 1.00 94.44 74 PHE A N 1
ATOM 567 C CA . PHE A 1 74 ? 1.396 -18.332 12.926 1.00 94.44 74 PHE A CA 1
ATOM 568 C C . PHE A 1 74 ? 2.387 -18.214 14.097 1.00 94.44 74 PHE A C 1
ATOM 570 O O . PHE A 1 74 ? 3.224 -17.307 14.095 1.00 94.44 74 PHE A O 1
ATOM 577 N N . PRO A 1 75 ? 2.372 -19.153 15.070 1.00 94.19 75 PRO A N 1
ATOM 578 C CA . PRO A 1 75 ? 3.319 -19.195 16.192 1.00 94.19 75 PRO A CA 1
ATOM 579 C C . PRO A 1 75 ? 4.719 -19.676 1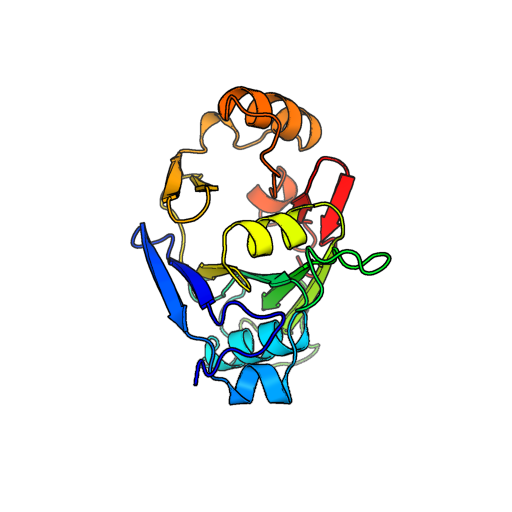5.756 1.00 94.19 75 PRO A C 1
ATOM 581 O O . PRO A 1 75 ? 5.304 -20.587 16.338 1.00 94.19 75 PRO A O 1
ATOM 584 N N . VAL A 1 76 ? 5.260 -19.067 14.700 1.00 95.19 76 VAL A N 1
ATOM 585 C CA . VAL A 1 76 ? 6.616 -19.282 14.198 1.00 95.19 76 VAL A CA 1
ATOM 586 C C . VAL A 1 76 ? 7.488 -18.117 14.677 1.00 95.19 76 VAL A C 1
ATOM 588 O O . VAL A 1 76 ? 7.112 -16.958 14.465 1.00 95.19 76 VAL A O 1
ATOM 591 N N . PRO A 1 77 ? 8.652 -18.380 15.302 1.00 95.06 77 PRO A N 1
ATOM 592 C CA . PRO A 1 77 ? 9.521 -17.330 15.821 1.00 95.06 77 PRO A CA 1
ATOM 593 C C . PRO A 1 77 ? 9.797 -16.223 14.797 1.00 95.06 77 PRO A C 1
ATOM 595 O O . PRO A 1 77 ? 10.255 -16.480 13.684 1.00 95.06 77 PRO A O 1
ATOM 598 N N . SER A 1 78 ? 9.502 -14.979 15.188 1.00 91.88 78 SER A N 1
ATOM 599 C CA . SER A 1 78 ? 9.746 -13.764 14.392 1.00 91.88 78 SER A CA 1
ATOM 600 C C . SER A 1 78 ? 9.041 -13.703 13.026 1.00 91.88 78 SER A C 1
ATOM 602 O O . SER A 1 78 ? 9.414 -12.898 12.167 1.00 91.88 78 SER A O 1
ATOM 604 N N . SER A 1 79 ? 7.988 -14.495 12.824 1.00 93.62 79 SER A N 1
ATOM 605 C CA . SER A 1 79 ? 7.234 -14.544 11.573 1.00 93.62 79 SER A CA 1
ATOM 606 C C . SER A 1 79 ? 6.116 -13.493 11.524 1.00 93.62 79 SER A C 1
ATOM 608 O O . SER A 1 79 ? 4.931 -13.807 11.553 1.00 93.62 79 SER A O 1
ATOM 610 N N . SER A 1 80 ? 6.492 -12.212 11.482 1.00 94.81 80 SER A N 1
ATOM 611 C CA . SER A 1 80 ? 5.539 -11.085 11.404 1.00 94.81 80 SER A CA 1
ATOM 612 C C . SER A 1 80 ? 5.943 -10.002 10.397 1.00 94.81 80 SER A C 1
ATOM 614 O O . SER A 1 80 ? 5.512 -8.849 10.461 1.00 94.81 80 SER A O 1
ATOM 616 N N . ARG A 1 81 ? 6.834 -10.351 9.465 1.00 95.88 81 ARG A N 1
ATOM 617 C CA . ARG A 1 81 ? 7.396 -9.399 8.504 1.00 95.88 81 ARG A CA 1
ATOM 618 C C . ARG A 1 81 ? 6.447 -9.182 7.325 1.00 95.88 81 ARG A C 1
ATOM 620 O O . ARG A 1 81 ? 5.910 -10.136 6.766 1.00 95.88 81 ARG A O 1
ATOM 627 N N . THR A 1 82 ? 6.334 -7.925 6.906 1.00 97.88 82 THR A N 1
ATOM 628 C CA . THR A 1 82 ? 5.621 -7.494 5.696 1.00 97.88 82 THR A CA 1
ATOM 629 C C . THR A 1 82 ? 6.615 -6.884 4.726 1.00 97.88 82 THR A C 1
ATOM 631 O O . THR A 1 82 ? 7.426 -6.038 5.113 1.00 97.88 82 THR A O 1
ATOM 634 N N . CYS A 1 83 ? 6.567 -7.307 3.468 1.00 98.38 83 CYS A N 1
ATOM 635 C CA . CYS A 1 83 ? 7.249 -6.612 2.390 1.00 98.38 83 CYS A CA 1
ATOM 636 C C . CYS A 1 83 ? 6.308 -5.567 1.794 1.00 98.38 83 CYS A C 1
ATOM 638 O O . CYS A 1 83 ? 5.173 -5.891 1.470 1.00 98.38 83 CYS A O 1
ATOM 640 N N . VAL A 1 84 ? 6.794 -4.346 1.620 1.00 98.56 84 VAL A N 1
ATOM 641 C CA . VAL A 1 84 ? 6.169 -3.317 0.793 1.00 98.56 84 VAL A CA 1
ATOM 642 C C . VAL A 1 84 ? 6.896 -3.306 -0.544 1.00 98.56 84 VAL A C 1
ATOM 644 O O . VAL A 1 84 ? 8.123 -3.220 -0.551 1.00 98.56 84 VAL A O 1
ATOM 647 N N . ILE A 1 85 ? 6.181 -3.458 -1.653 1.00 98.62 85 ILE A N 1
ATOM 648 C CA . ILE A 1 85 ? 6.744 -3.610 -2.997 1.00 98.62 85 ILE A CA 1
ATOM 649 C C . ILE A 1 85 ? 6.101 -2.581 -3.925 1.00 98.62 85 ILE A C 1
ATOM 651 O O . ILE A 1 85 ? 4.885 -2.419 -3.917 1.00 98.62 85 ILE A O 1
ATOM 655 N N . THR A 1 86 ? 6.920 -1.891 -4.717 1.00 97.88 86 THR A N 1
ATOM 656 C CA . THR A 1 86 ? 6.463 -0.912 -5.716 1.00 97.88 86 THR A CA 1
ATOM 657 C C . THR A 1 86 ? 7.585 -0.585 -6.711 1.00 97.88 86 THR A C 1
ATOM 659 O O . THR A 1 86 ? 8.742 -0.990 -6.516 1.00 97.88 86 THR A O 1
ATOM 662 N N . LYS A 1 87 ? 7.286 0.168 -7.775 1.00 96.19 87 LYS A N 1
ATOM 663 C CA . LYS A 1 87 ? 8.313 0.864 -8.555 1.00 96.19 87 LYS A CA 1
ATOM 664 C C . LYS A 1 87 ? 8.799 2.086 -7.774 1.00 96.19 87 LYS A C 1
ATOM 666 O O . LYS A 1 87 ? 8.016 2.942 -7.389 1.00 96.19 87 LYS A O 1
ATOM 671 N N . SER A 1 88 ? 10.103 2.173 -7.530 1.00 95.62 88 SER A N 1
ATOM 672 C CA . SER A 1 88 ? 10.672 3.205 -6.660 1.00 95.62 88 SER A CA 1
ATOM 673 C C . SER A 1 88 ? 10.753 4.570 -7.359 1.00 95.62 88 SER A C 1
ATOM 675 O O . SER A 1 88 ? 11.224 4.620 -8.499 1.00 95.62 88 SER A O 1
ATOM 677 N N . PRO A 1 89 ? 10.397 5.683 -6.685 1.00 93.00 89 PRO A N 1
ATOM 678 C CA . PRO A 1 89 ? 10.670 7.043 -7.165 1.00 93.00 89 PRO A CA 1
ATOM 679 C C . PRO A 1 89 ? 12.128 7.485 -6.956 1.00 93.00 89 PRO A C 1
ATOM 681 O O . PRO A 1 89 ? 12.574 8.473 -7.534 1.00 93.00 89 PRO A O 1
ATOM 684 N N . ARG A 1 90 ? 12.896 6.777 -6.116 1.00 88.31 90 ARG A N 1
ATOM 685 C CA . ARG A 1 90 ? 14.254 7.184 -5.719 1.00 88.31 90 ARG A CA 1
ATOM 686 C C . ARG A 1 90 ? 15.349 6.710 -6.651 1.00 88.31 90 ARG A C 1
ATOM 688 O O . ARG A 1 90 ? 16.392 7.358 -6.780 1.00 88.31 90 ARG A O 1
ATOM 695 N N . THR A 1 91 ? 15.184 5.494 -7.142 1.00 83.94 91 THR A N 1
ATOM 696 C CA . THR A 1 91 ? 16.223 4.773 -7.869 1.00 83.94 91 THR A CA 1
ATOM 697 C C . THR A 1 91 ? 16.217 5.238 -9.315 1.00 83.94 91 THR A C 1
ATOM 699 O O . THR A 1 91 ? 15.164 5.360 -9.920 1.00 83.94 91 THR A O 1
ATOM 702 N N . SER A 1 92 ? 17.381 5.529 -9.885 1.00 79.38 92 SER A N 1
ATOM 703 C CA . SER A 1 92 ? 17.472 5.934 -11.287 1.00 79.38 92 SER A CA 1
ATOM 704 C C . SER A 1 92 ? 18.728 5.332 -11.909 1.00 79.38 92 SER A C 1
ATOM 706 O O . SER A 1 92 ? 19.798 5.388 -11.292 1.00 79.38 92 SER A O 1
ATOM 708 N N . PRO A 1 93 ? 18.626 4.697 -13.087 1.00 80.50 93 PRO A N 1
ATOM 709 C CA . PRO A 1 93 ? 19.797 4.246 -13.822 1.00 80.50 93 PRO A CA 1
ATOM 710 C C . PRO A 1 93 ? 20.572 5.446 -14.384 1.00 80.50 93 PRO A C 1
ATOM 712 O O . PRO A 1 93 ? 19.985 6.427 -14.825 1.00 80.50 93 PRO A O 1
ATOM 715 N N . ILE A 1 94 ? 21.903 5.335 -14.453 1.00 81.12 94 ILE A N 1
ATOM 716 C CA . ILE A 1 94 ? 22.789 6.403 -14.964 1.00 81.12 94 ILE A CA 1
ATOM 717 C C . ILE A 1 94 ? 22.442 6.791 -16.412 1.00 81.12 94 ILE A C 1
ATOM 719 O O . ILE A 1 94 ? 22.587 7.944 -16.809 1.00 81.12 94 ILE A O 1
ATOM 723 N N . LYS A 1 95 ? 21.996 5.822 -17.217 1.00 86.94 95 LYS A N 1
ATOM 724 C CA . LYS A 1 95 ? 21.527 6.027 -18.590 1.00 86.94 95 LYS A CA 1
ATOM 725 C C . LYS A 1 95 ? 20.263 5.210 -18.805 1.00 86.94 95 LYS A C 1
ATOM 727 O O . LYS A 1 95 ? 20.229 4.031 -18.459 1.00 86.94 95 LYS A O 1
ATOM 732 N N . SER A 1 96 ? 19.248 5.811 -19.415 1.00 88.38 96 SER A N 1
ATOM 733 C CA . SER A 1 96 ? 18.047 5.099 -19.845 1.00 88.38 96 SER A CA 1
ATOM 734 C C . SER A 1 96 ? 17.385 5.789 -21.026 1.00 88.38 96 SER A C 1
ATOM 736 O O . SER A 1 96 ? 17.485 7.001 -21.184 1.00 88.38 96 SER A O 1
ATOM 738 N N . ARG A 1 97 ? 16.683 4.994 -21.837 1.00 91.62 97 ARG A N 1
ATOM 739 C CA . ARG A 1 97 ? 15.805 5.476 -22.912 1.00 91.62 97 ARG A CA 1
ATOM 740 C C . ARG A 1 97 ? 14.405 5.867 -22.426 1.00 91.62 97 ARG A C 1
ATOM 742 O O . ARG A 1 97 ? 13.634 6.414 -23.201 1.00 91.62 97 ARG A O 1
ATOM 749 N N . TYR A 1 98 ? 14.057 5.533 -21.183 1.00 90.38 98 TYR A N 1
ATOM 750 C CA . TYR A 1 98 ? 12.744 5.826 -20.609 1.00 90.38 98 TYR A CA 1
ATOM 751 C C . TYR A 1 98 ? 12.808 7.092 -19.744 1.00 90.38 98 TYR A C 1
ATOM 753 O O . TYR A 1 98 ? 13.689 7.152 -18.885 1.00 90.38 98 TYR A O 1
ATOM 761 N N . PRO A 1 99 ? 11.874 8.051 -19.899 1.00 87.38 99 PRO A N 1
ATOM 762 C CA . PRO A 1 99 ? 11.843 9.275 -19.091 1.00 87.38 99 PRO A CA 1
ATOM 763 C C . PRO A 1 99 ? 11.741 9.006 -17.583 1.00 87.38 99 PRO A C 1
ATOM 765 O O . PRO A 1 99 ? 12.495 9.580 -16.805 1.00 87.38 99 PRO A O 1
ATOM 768 N N . HIS A 1 100 ? 10.885 8.061 -17.177 1.00 90.88 100 HIS A N 1
ATOM 769 C CA . HIS A 1 100 ? 10.704 7.656 -15.776 1.00 90.88 100 HIS A CA 1
ATOM 770 C C . HIS A 1 100 ? 11.380 6.309 -15.493 1.00 90.88 100 HIS A C 1
ATOM 7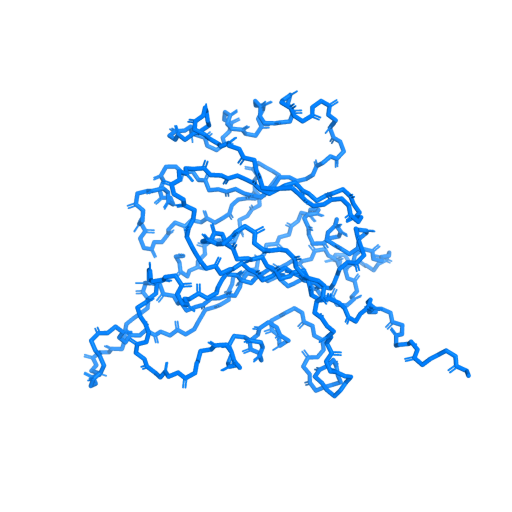72 O O . HIS A 1 100 ? 10.778 5.332 -15.022 1.00 90.88 100 HIS A O 1
ATOM 778 N N . ALA A 1 101 ? 12.648 6.209 -15.884 1.00 90.00 101 ALA A N 1
ATOM 779 C CA . ALA A 1 101 ? 13.447 5.036 -15.585 1.00 90.00 101 ALA A CA 1
ATOM 780 C C . ALA A 1 101 ? 13.768 4.974 -14.091 1.00 90.00 101 ALA A C 1
ATOM 782 O O . ALA A 1 101 ? 14.411 5.866 -13.546 1.00 90.00 101 ALA A O 1
ATOM 783 N N . SER A 1 102 ? 13.367 3.881 -13.457 1.00 91.19 102 SER A N 1
ATOM 784 C CA . SER A 1 102 ? 13.725 3.556 -12.082 1.00 91.19 102 SER A CA 1
ATOM 785 C C . SER A 1 102 ? 13.718 2.046 -11.886 1.00 91.19 102 SER A C 1
ATOM 787 O O . SER A 1 102 ? 13.368 1.297 -12.806 1.00 91.19 102 SER A O 1
ATOM 789 N N . THR A 1 103 ? 14.142 1.584 -10.713 1.00 91.44 103 THR A N 1
ATOM 790 C CA . THR A 1 103 ? 14.080 0.167 -10.363 1.00 91.44 103 THR A CA 1
ATOM 791 C C . THR A 1 103 ? 12.813 -0.138 -9.578 1.00 91.44 103 THR A C 1
ATOM 793 O O . THR A 1 103 ? 12.234 0.711 -8.900 1.00 91.44 103 THR A O 1
ATOM 796 N N . VAL A 1 104 ? 12.403 -1.399 -9.617 1.00 93.88 104 VAL A N 1
ATOM 797 C CA . VAL A 1 104 ? 11.495 -1.932 -8.602 1.00 93.88 104 VAL A CA 1
ATOM 798 C C . VAL A 1 104 ? 12.209 -1.963 -7.251 1.00 93.88 104 VAL A C 1
ATOM 800 O O . VAL A 1 104 ? 13.436 -2.096 -7.187 1.00 93.88 104 VAL A O 1
ATOM 803 N N . SER A 1 105 ? 11.457 -1.811 -6.170 1.00 94.94 105 SER A N 1
ATOM 804 C CA . SER A 1 105 ? 11.979 -1.845 -4.809 1.00 94.94 105 SER A CA 1
ATOM 805 C C . SER A 1 105 ? 11.111 -2.730 -3.935 1.00 94.94 105 SER A C 1
ATOM 807 O O . SER A 1 105 ? 9.922 -2.919 -4.182 1.00 94.94 105 SER A O 1
ATOM 809 N N . TYR A 1 106 ? 11.734 -3.266 -2.893 1.00 96.69 106 TYR A N 1
ATOM 810 C CA . TYR A 1 106 ? 11.019 -3.828 -1.767 1.00 96.69 106 TYR A CA 1
ATOM 811 C C . TYR A 1 106 ? 11.605 -3.255 -0.481 1.00 96.69 106 TYR A C 1
ATOM 813 O O . TYR A 1 106 ? 12.818 -3.080 -0.349 1.00 96.69 106 TYR A O 1
ATOM 821 N N . SER A 1 107 ? 10.735 -3.003 0.481 1.00 97.44 107 SER A N 1
ATOM 822 C CA . SER A 1 107 ? 11.092 -2.593 1.828 1.00 97.44 107 SER A CA 1
ATOM 823 C C . SER A 1 107 ? 10.453 -3.552 2.810 1.00 97.44 107 SER A C 1
ATOM 825 O O . SER A 1 107 ? 9.384 -4.088 2.543 1.00 97.44 107 SER A O 1
ATOM 827 N N . ASN A 1 108 ? 11.107 -3.840 3.927 1.00 97.38 108 ASN A N 1
ATOM 828 C CA . ASN A 1 108 ? 10.626 -4.861 4.845 1.00 97.38 108 ASN A CA 1
ATOM 829 C C . ASN A 1 108 ? 10.422 -4.262 6.231 1.00 97.38 108 ASN A C 1
ATOM 831 O O . ASN A 1 108 ? 11.354 -3.708 6.811 1.00 97.38 108 ASN A O 1
ATOM 835 N N . MET A 1 109 ? 9.222 -4.431 6.772 1.00 96.62 109 MET A N 1
ATOM 836 C CA . MET A 1 109 ? 8.835 -3.933 8.087 1.00 96.62 109 MET A CA 1
ATOM 837 C C . MET A 1 109 ? 8.341 -5.075 8.971 1.00 96.62 109 MET A C 1
ATOM 839 O O . MET A 1 109 ? 7.840 -6.087 8.485 1.00 96.62 109 MET A O 1
ATOM 843 N N . GLY A 1 110 ? 8.554 -4.938 10.278 1.00 95.12 110 GLY A N 1
ATOM 844 C CA . GLY A 1 110 ? 8.015 -5.856 11.283 1.00 95.12 110 GLY A CA 1
ATOM 845 C C . GLY A 1 110 ? 6.757 -5.276 11.909 1.00 95.12 110 GLY A C 1
ATOM 846 O O . GLY A 1 110 ? 6.114 -4.423 11.307 1.00 95.12 110 GLY A O 1
ATOM 847 N N . GLY A 1 111 ? 6.466 -5.691 13.140 1.00 93.56 111 GLY A N 1
ATOM 848 C CA . GLY A 1 111 ? 5.265 -5.269 13.857 1.00 93.56 111 GLY A CA 1
ATOM 849 C C . GLY A 1 111 ? 4.130 -6.266 13.663 1.00 93.56 111 GLY A C 1
ATOM 850 O O . GLY A 1 111 ? 4.387 -7.461 13.503 1.00 93.56 111 GLY A O 1
ATOM 851 N N . PHE A 1 112 ? 2.900 -5.761 13.705 1.00 94.06 112 PHE A N 1
ATOM 852 C CA . PHE A 1 112 ? 1.680 -6.571 13.685 1.00 94.06 112 PHE A CA 1
ATOM 853 C C . PHE A 1 112 ? 0.865 -6.416 12.400 1.00 94.06 112 PHE A C 1
ATOM 855 O O . PHE A 1 112 ? -0.015 -7.224 12.155 1.00 94.06 112 PHE A O 1
ATOM 862 N N . PHE A 1 113 ? 1.205 -5.452 11.539 1.00 95.81 113 PHE A N 1
ATOM 863 C CA . PHE A 1 113 ? 0.468 -5.206 10.297 1.00 95.81 113 PHE A CA 1
ATOM 864 C C . PHE A 1 113 ? 0.386 -6.445 9.392 1.00 95.81 113 PHE A C 1
ATOM 866 O O . PHE A 1 113 ? -0.677 -6.788 8.895 1.00 95.81 113 PHE A O 1
ATOM 873 N N . GLY A 1 114 ? 1.500 -7.165 9.227 1.00 96.62 114 GLY A N 1
ATOM 874 C CA . GLY A 1 114 ? 1.525 -8.379 8.411 1.00 96.62 114 GLY A CA 1
ATOM 875 C C . GLY A 1 114 ? 0.633 -9.494 8.948 1.00 96.62 114 GLY A C 1
ATOM 876 O O . GLY A 1 114 ? -0.124 -10.067 8.172 1.00 96.62 114 GLY A O 1
ATOM 877 N N . PRO A 1 115 ? 0.722 -9.839 10.244 1.00 97.06 115 PRO A N 1
ATOM 878 C CA . PRO A 1 115 ? -0.228 -10.739 10.889 1.00 97.06 115 PRO A CA 1
ATOM 879 C C . PRO A 1 115 ? -1.691 -10.312 10.744 1.00 97.06 115 PRO A C 1
ATOM 881 O O . PRO A 1 115 ? -2.486 -11.152 10.347 1.00 97.06 115 PRO A O 1
ATOM 884 N N . GLU A 1 116 ? -2.037 -9.039 10.971 1.00 97.62 116 GLU A N 1
ATOM 885 C CA . GLU A 1 116 ? -3.433 -8.577 10.854 1.00 97.62 116 GLU A CA 1
ATOM 886 C C . GLU A 1 116 ? -3.991 -8.727 9.434 1.00 97.62 116 GLU A C 1
ATOM 888 O O . GLU A 1 116 ? -5.128 -9.152 9.279 1.00 97.62 116 GLU A O 1
ATOM 893 N N . ILE A 1 117 ? -3.185 -8.500 8.385 1.00 98.06 117 ILE A N 1
ATOM 894 C CA . ILE A 1 117 ? -3.604 -8.797 6.999 1.00 98.06 117 ILE A CA 1
ATOM 895 C C . ILE A 1 117 ? -4.016 -10.271 6.857 1.00 98.06 117 ILE A C 1
ATOM 897 O O . ILE A 1 117 ? -5.018 -10.578 6.214 1.00 98.06 117 ILE A O 1
ATOM 901 N N . ARG A 1 118 ? -3.240 -11.182 7.462 1.00 97.88 118 ARG A N 1
ATOM 902 C CA . ARG A 1 118 ? -3.519 -12.624 7.422 1.00 97.88 118 ARG A CA 1
ATOM 903 C C . ARG A 1 118 ? -4.747 -12.979 8.252 1.00 97.88 118 ARG A C 1
ATOM 905 O O . ARG A 1 118 ? -5.557 -13.780 7.806 1.00 97.88 118 ARG A O 1
ATOM 912 N N . PHE A 1 119 ? -4.899 -12.393 9.437 1.00 97.75 119 PHE A N 1
ATOM 913 C CA . PHE A 1 119 ? -6.060 -12.638 10.294 1.00 97.75 119 PHE A CA 1
ATOM 914 C C . PHE A 1 119 ? -7.361 -12.160 9.652 1.00 97.75 119 PHE A C 1
ATOM 916 O O . PHE A 1 119 ? -8.335 -12.902 9.701 1.00 97.75 119 PHE A O 1
ATOM 923 N N . ALA A 1 120 ? -7.321 -11.034 8.935 1.00 98.06 120 ALA A N 1
ATOM 924 C CA . ALA A 1 120 ? -8.446 -10.520 8.158 1.00 98.06 120 ALA A CA 1
ATOM 925 C C . ALA A 1 120 ? -8.793 -11.360 6.908 1.00 98.06 120 ALA A C 1
ATOM 927 O O . ALA A 1 120 ? -9.739 -11.041 6.197 1.00 98.06 120 ALA A O 1
ATOM 928 N N . GLY A 1 121 ? -8.044 -12.432 6.609 1.00 97.38 121 GLY A N 1
ATOM 929 C CA . GLY A 1 121 ? -8.374 -13.372 5.532 1.00 97.38 121 GLY A CA 1
ATOM 930 C C . GLY A 1 121 ? -7.655 -13.140 4.201 1.00 97.38 121 GLY A C 1
ATOM 931 O O . GLY A 1 121 ? -7.992 -13.789 3.208 1.00 97.38 121 GLY A O 1
ATOM 932 N N . TYR A 1 122 ? -6.639 -12.275 4.164 1.00 98.50 122 TYR A N 1
ATOM 933 C CA . TYR A 1 122 ? -5.913 -11.923 2.940 1.00 98.50 122 TYR A CA 1
ATOM 934 C C . TYR A 1 122 ? -4.453 -12.383 3.001 1.00 98.50 122 TYR A C 1
ATOM 936 O O . TYR A 1 122 ? -3.832 -12.425 4.058 1.00 98.50 122 TYR A O 1
ATOM 944 N N . ASP A 1 123 ? -3.851 -12.712 1.859 1.00 98.25 123 ASP A N 1
ATOM 945 C CA . ASP A 1 123 ? -2.405 -12.967 1.774 1.00 98.25 123 ASP A CA 1
ATOM 946 C C . ASP A 1 123 ? -1.600 -11.701 1.462 1.00 98.25 123 ASP A C 1
ATOM 948 O O . ASP A 1 123 ? -0.381 -11.702 1.620 1.00 98.25 123 ASP A O 1
ATOM 952 N N . GLY A 1 124 ? -2.264 -10.624 1.037 1.00 98.50 124 GLY A N 1
ATOM 953 C CA . GLY A 1 124 ? -1.656 -9.335 0.735 1.00 98.50 124 GLY A CA 1
ATOM 954 C C . GLY A 1 124 ? -2.679 -8.307 0.259 1.00 98.50 124 GLY A C 1
ATOM 955 O O . GLY A 1 124 ? -3.817 -8.646 -0.062 1.00 98.50 124 GLY A O 1
ATOM 956 N N . ILE A 1 125 ? -2.246 -7.050 0.197 1.00 98.88 125 ILE A N 1
ATOM 957 C CA . ILE A 1 125 ? -3.038 -5.910 -0.273 1.00 98.88 125 ILE A CA 1
ATOM 958 C C . ILE A 1 125 ? -2.316 -5.289 -1.467 1.00 98.88 125 ILE A C 1
ATOM 960 O O . ILE A 1 125 ? -1.100 -5.089 -1.423 1.00 98.88 125 ILE A O 1
ATOM 964 N N . VAL A 1 126 ? -3.056 -4.968 -2.522 1.00 98.81 126 VAL A N 1
ATOM 965 C CA . VAL A 1 126 ? -2.571 -4.214 -3.680 1.00 98.81 126 VAL A CA 1
ATOM 966 C C . VAL A 1 126 ? -3.388 -2.938 -3.783 1.00 98.81 126 VAL A C 1
ATOM 968 O O . VAL A 1 126 ? -4.595 -2.992 -3.987 1.00 98.81 126 VAL A O 1
ATOM 971 N N . VAL A 1 127 ? -2.718 -1.796 -3.663 1.00 98.69 127 VAL A N 1
ATOM 972 C CA . VAL A 1 127 ? -3.317 -0.475 -3.848 1.00 98.69 127 VAL A CA 1
ATOM 973 C C . VAL A 1 127 ? -2.871 0.073 -5.196 1.00 98.69 127 VAL A C 1
ATOM 975 O O . VAL A 1 127 ? -1.679 0.102 -5.500 1.00 98.69 127 VAL A O 1
ATOM 978 N N . THR A 1 128 ? -3.828 0.507 -6.001 1.00 97.81 128 THR A N 1
ATOM 979 C CA . THR A 1 128 ? -3.623 1.225 -7.263 1.00 97.81 128 THR A CA 1
ATOM 980 C C . THR A 1 128 ? -4.477 2.482 -7.269 1.00 97.81 128 THR A C 1
ATOM 982 O O . THR A 1 128 ? -5.279 2.709 -6.358 1.00 97.81 128 THR A O 1
ATOM 985 N N . GLY A 1 129 ? -4.321 3.307 -8.299 1.00 97.56 129 GLY A N 1
ATOM 986 C CA . GLY A 1 129 ? -5.153 4.484 -8.426 1.00 97.56 129 GLY A CA 1
ATOM 987 C C . GLY A 1 129 ? -4.669 5.661 -7.585 1.00 97.56 129 GLY A C 1
ATOM 988 O O . GLY A 1 129 ? -3.585 5.644 -6.998 1.00 97.56 129 GLY A O 1
ATOM 989 N N . LYS A 1 130 ? -5.491 6.708 -7.532 1.00 98.19 130 LYS A N 1
ATOM 990 C CA . LYS A 1 130 ? -5.264 7.878 -6.681 1.00 98.19 130 LYS A CA 1
ATOM 991 C C . LYS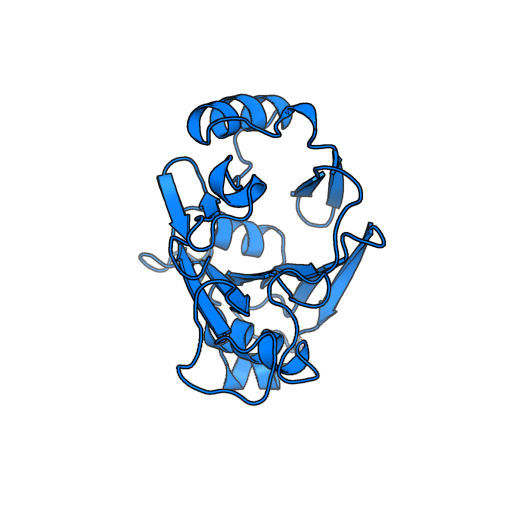 A 1 130 ? -6.602 8.450 -6.217 1.00 98.19 130 LYS A C 1
ATOM 993 O O . LYS A 1 130 ? -7.427 8.809 -7.051 1.00 98.19 130 LYS A O 1
ATOM 998 N N . ALA A 1 131 ? -6.779 8.570 -4.902 1.00 98.06 131 ALA A N 1
ATOM 999 C CA . ALA A 1 131 ? -7.951 9.215 -4.316 1.00 98.06 131 ALA A CA 1
ATOM 1000 C C . ALA A 1 131 ? -7.975 10.721 -4.641 1.00 98.06 131 ALA A C 1
ATOM 1002 O O . ALA A 1 131 ? -6.926 11.355 -4.799 1.00 98.06 131 ALA A O 1
ATOM 1003 N N . SER A 1 132 ? -9.174 11.300 -4.742 1.00 96.88 132 SER A N 1
ATOM 1004 C CA . SER A 1 132 ? -9.368 12.732 -5.025 1.00 96.88 132 SER A CA 1
ATOM 1005 C C . SER A 1 132 ? -8.993 13.647 -3.855 1.00 96.88 132 SER A C 1
ATOM 1007 O O . SER A 1 132 ? -8.641 14.802 -4.079 1.00 96.88 132 SER A O 1
ATOM 1009 N N . SER A 1 133 ? -9.051 13.125 -2.632 1.00 97.62 133 SER A N 1
ATOM 1010 C CA . SER A 1 133 ? -8.648 13.762 -1.374 1.00 97.62 133 SER A CA 1
ATOM 1011 C C . SER A 1 133 ? -7.873 12.744 -0.520 1.00 97.62 133 SER A C 1
ATOM 1013 O O . SER A 1 133 ? -7.885 11.548 -0.842 1.00 97.62 133 SER A O 1
ATOM 1015 N N . PRO A 1 134 ? -7.147 13.178 0.529 1.00 98.19 134 PRO A N 1
ATOM 1016 C CA . PRO A 1 134 ? -6.565 12.270 1.511 1.00 98.19 134 PRO A CA 1
ATOM 1017 C C . PRO A 1 134 ? -7.574 11.227 1.996 1.00 98.19 134 PRO A C 1
ATOM 1019 O O . PRO A 1 134 ? -8.681 11.570 2.398 1.00 98.19 134 PRO A O 1
ATOM 1022 N N . ALA A 1 135 ? -7.182 9.955 1.978 1.00 98.06 135 ALA A N 1
ATOM 1023 C CA . ALA A 1 135 ? -8.044 8.850 2.373 1.00 98.06 135 ALA A CA 1
ATOM 1024 C C . ALA A 1 135 ? -7.258 7.769 3.117 1.00 98.06 135 ALA A C 1
ATOM 1026 O O . ALA A 1 135 ? -6.046 7.622 2.931 1.00 98.06 135 ALA A O 1
ATOM 1027 N N . TYR A 1 136 ? -7.964 6.991 3.930 1.00 97.44 136 TYR A N 1
ATOM 1028 C CA . TYR A 1 136 ? -7.449 5.786 4.567 1.00 97.44 136 TYR A CA 1
ATOM 1029 C C . TYR A 1 136 ? -8.357 4.593 4.273 1.00 97.44 136 TYR A C 1
ATOM 1031 O O . TYR A 1 136 ? -9.520 4.751 3.907 1.00 97.44 136 TYR A O 1
ATOM 1039 N N . VAL A 1 137 ? -7.810 3.387 4.418 1.00 98.19 137 VAL A N 1
ATOM 1040 C CA . VAL A 1 137 ? -8.557 2.137 4.253 1.00 98.19 137 VAL A CA 1
ATOM 1041 C C . VAL A 1 137 ? -8.692 1.465 5.612 1.00 98.19 137 VAL A C 1
ATOM 1043 O O . VAL A 1 137 ? -7.687 1.265 6.296 1.00 98.19 137 VAL A O 1
ATOM 1046 N N . VAL A 1 138 ? -9.916 1.090 5.979 1.00 97.56 138 VAL A N 1
ATOM 1047 C CA . VAL A 1 138 ? -10.194 0.197 7.113 1.00 97.56 138 VAL A CA 1
ATOM 1048 C C . VAL A 1 138 ? -10.479 -1.190 6.576 1.00 97.56 138 VAL A C 1
ATOM 1050 O O . VAL A 1 138 ? -11.233 -1.340 5.617 1.00 97.56 138 VAL A O 1
ATOM 1053 N N . ILE A 1 139 ? -9.861 -2.188 7.198 1.00 98.31 139 ILE A N 1
ATOM 1054 C CA . ILE A 1 139 ? -10.069 -3.603 6.908 1.00 98.31 139 ILE A CA 1
ATOM 1055 C C . ILE A 1 139 ? -10.431 -4.260 8.236 1.00 98.31 139 ILE A C 1
ATOM 1057 O O . ILE A 1 139 ? -9.585 -4.341 9.127 1.00 98.31 139 ILE A O 1
ATOM 1061 N N . ASP A 1 140 ? -11.683 -4.686 8.357 1.00 97.31 140 ASP A N 1
ATOM 1062 C CA . ASP A 1 140 ? -12.213 -5.471 9.470 1.00 97.31 140 ASP A CA 1
ATOM 1063 C C . ASP A 1 140 ? -12.804 -6.759 8.887 1.00 97.31 140 ASP A C 1
ATOM 1065 O O . ASP A 1 140 ? -13.952 -6.794 8.436 1.00 97.31 140 ASP A O 1
ATOM 1069 N N . ASP A 1 141 ? -11.953 -7.781 8.780 1.00 97.69 141 ASP A N 1
ATOM 1070 C CA . ASP A 1 141 ? -12.225 -9.027 8.062 1.00 97.69 141 ASP A CA 1
ATOM 1071 C C . ASP A 1 141 ? -12.768 -8.771 6.635 1.00 97.69 141 ASP A C 1
ATOM 1073 O O . ASP A 1 141 ? -12.077 -8.202 5.781 1.00 97.69 141 ASP A O 1
ATOM 1077 N N . ASP A 1 142 ? -14.019 -9.158 6.368 1.00 97.50 142 ASP A N 1
ATOM 1078 C CA . ASP A 1 142 ? -14.696 -8.986 5.077 1.00 97.50 142 ASP A CA 1
ATOM 1079 C C . ASP A 1 142 ? -15.202 -7.549 4.838 1.00 97.50 142 ASP A C 1
ATOM 1081 O O . ASP A 1 142 ? -15.595 -7.201 3.719 1.00 97.50 142 ASP A O 1
ATOM 1085 N N . LYS A 1 143 ? -15.223 -6.696 5.871 1.00 98.06 143 LYS A N 1
ATOM 1086 C CA . LYS A 1 143 ? -15.669 -5.305 5.76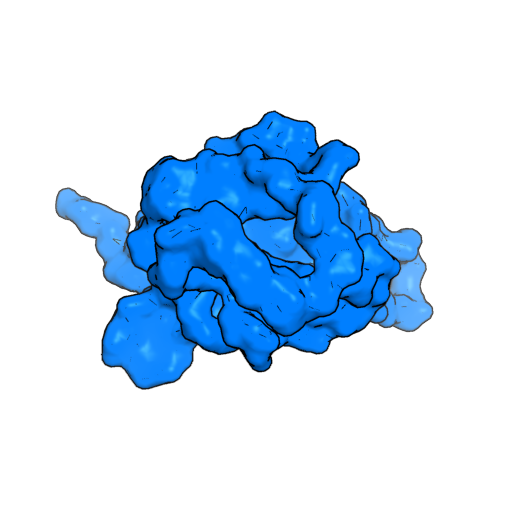5 1.00 98.06 143 LYS A CA 1
ATOM 1087 C C . LYS A 1 143 ? -14.480 -4.405 5.442 1.00 98.06 143 LYS A C 1
ATOM 1089 O O . LYS A 1 143 ? -13.637 -4.129 6.293 1.00 98.06 143 LYS A O 1
ATOM 1094 N N . VAL A 1 144 ? -14.442 -3.912 4.205 1.00 98.56 144 VAL A N 1
ATOM 1095 C CA . VAL A 1 144 ? -13.390 -3.010 3.723 1.00 98.56 144 VAL A CA 1
ATOM 1096 C C . VAL A 1 144 ? -13.997 -1.694 3.257 1.00 98.56 144 VAL A C 1
ATOM 1098 O O . VAL A 1 144 ? -14.898 -1.681 2.419 1.00 98.56 144 VAL A O 1
ATOM 1101 N N . GLU A 1 145 ? -13.498 -0.584 3.796 1.00 98.00 145 GLU A N 1
ATOM 1102 C CA . GLU A 1 145 ? -14.027 0.760 3.549 1.00 98.00 145 GLU A CA 1
ATOM 1103 C C . GLU A 1 145 ? -12.890 1.745 3.245 1.00 98.00 145 GLU A C 1
ATOM 1105 O O . GLU A 1 145 ? -11.838 1.706 3.883 1.00 98.00 145 GLU A O 1
ATOM 1110 N N . ILE A 1 146 ? -13.110 2.643 2.279 1.00 98.56 146 ILE A N 1
ATOM 1111 C CA . ILE A 1 146 ? -12.235 3.792 1.998 1.00 98.56 146 ILE A CA 1
ATOM 1112 C C . ILE A 1 146 ? -12.897 5.021 2.622 1.00 98.56 146 ILE A C 1
ATOM 1114 O O . ILE A 1 146 ? -14.027 5.356 2.267 1.00 98.56 146 ILE A O 1
ATOM 1118 N N . LEU A 1 147 ? -12.205 5.673 3.552 1.00 97.69 147 LEU A N 1
ATOM 1119 C CA . LEU A 1 147 ? -12.729 6.760 4.379 1.00 97.69 147 LEU A CA 1
ATOM 1120 C C . LEU A 1 147 ? -11.857 8.015 4.255 1.00 97.69 147 LEU A C 1
ATOM 1122 O O . LEU A 1 147 ? -10.682 7.935 3.898 1.00 97.69 147 LEU A O 1
ATOM 1126 N N . ASP A 1 148 ? -12.444 9.176 4.546 1.00 97.62 148 ASP A N 1
ATOM 1127 C CA . ASP A 1 148 ? -11.767 10.474 4.477 1.00 97.62 148 ASP A CA 1
ATOM 1128 C C . ASP A 1 148 ? -10.642 10.602 5.513 1.00 97.62 148 ASP A C 1
ATOM 1130 O O . ASP A 1 148 ? -10.826 10.265 6.680 1.00 97.62 148 ASP A O 1
ATOM 1134 N N . ALA A 1 149 ? -9.487 11.122 5.096 1.00 97.56 149 ALA A N 1
ATOM 1135 C CA . ALA A 1 149 ? -8.334 11.348 5.964 1.00 97.56 149 ALA A CA 1
ATOM 1136 C C . ALA A 1 149 ? -7.903 12.820 6.047 1.00 97.56 149 ALA A C 1
ATOM 1138 O O . ALA A 1 149 ? -6.801 13.088 6.532 1.00 97.56 149 ALA A O 1
ATOM 1139 N N . GLU A 1 150 ? -8.712 13.781 5.583 1.00 97.19 150 GLU A N 1
ATOM 1140 C CA . GLU A 1 150 ? -8.311 15.197 5.529 1.00 97.19 150 GLU A CA 1
ATOM 1141 C C . GLU A 1 150 ? -7.904 15.726 6.905 1.00 97.19 150 GLU A C 1
ATOM 1143 O O . GLU A 1 150 ? -6.896 16.417 7.042 1.00 97.19 150 GLU A O 1
ATOM 1148 N N . ASN A 1 151 ? -8.627 15.312 7.946 1.00 96.56 151 ASN A N 1
ATOM 1149 C CA . ASN A 1 151 ? -8.355 15.706 9.326 1.00 96.56 151 ASN A CA 1
ATOM 1150 C C . ASN A 1 151 ? -7.011 15.214 9.876 1.00 96.56 151 ASN A C 1
ATOM 1152 O O . ASN A 1 151 ? -6.615 15.678 10.945 1.00 96.56 151 ASN A O 1
ATOM 1156 N N . PHE A 1 152 ? -6.345 14.279 9.196 1.00 97.00 152 PHE A N 1
ATOM 1157 C CA . PHE A 1 152 ? -5.062 13.706 9.596 1.00 97.00 152 PHE A CA 1
ATOM 1158 C C . PHE A 1 152 ? -3.890 14.168 8.727 1.00 97.00 152 PHE A C 1
ATOM 1160 O O . PHE A 1 152 ? -2.734 13.972 9.105 1.00 97.00 152 PHE A O 1
ATOM 1167 N N . TRP A 1 153 ? -4.176 14.771 7.573 1.00 98.00 153 TRP A N 1
ATOM 1168 C CA . TRP A 1 153 ? -3.157 15.192 6.623 1.00 98.00 153 TRP A CA 1
ATOM 1169 C C . TRP A 1 153 ? -2.286 16.307 7.213 1.00 98.00 153 TRP A C 1
ATOM 1171 O O . TRP A 1 153 ? -2.787 17.282 7.777 1.00 98.00 153 TRP A O 1
ATOM 1181 N N . GLY A 1 154 ? -0.970 16.170 7.098 1.00 97.88 154 GLY A N 1
ATOM 1182 C CA . GLY A 1 154 ? 0.015 17.092 7.662 1.00 97.88 154 GLY A CA 1
ATOM 1183 C C . GLY A 1 154 ? 0.451 16.762 9.090 1.00 97.88 154 GLY A C 1
ATOM 1184 O O . GLY A 1 154 ? 1.373 17.406 9.598 1.00 97.88 154 GLY A O 1
ATOM 1185 N N . MET A 1 155 ? -0.156 15.770 9.750 1.00 97.44 155 MET A N 1
ATOM 1186 C CA . MET A 1 155 ? 0.228 15.386 11.111 1.00 97.44 155 MET A CA 1
ATOM 1187 C C . MET A 1 155 ? 1.577 14.679 11.165 1.00 97.44 155 MET A C 1
ATOM 1189 O O . MET A 1 155 ? 1.917 13.850 10.322 1.00 97.44 155 MET A O 1
ATOM 1193 N N . GLY A 1 156 ? 2.329 14.933 12.237 1.00 95.94 156 GLY A N 1
ATOM 1194 C CA . GLY A 1 156 ? 3.488 14.111 12.575 1.00 95.94 156 GLY A CA 1
ATOM 1195 C C . GLY A 1 156 ? 3.074 12.669 12.892 1.00 95.94 156 GLY A C 1
ATOM 1196 O O . GLY A 1 156 ? 2.004 12.425 13.446 1.00 95.94 156 GLY 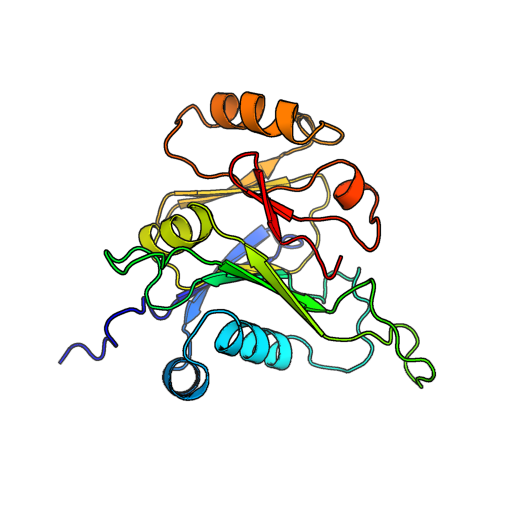A O 1
ATOM 1197 N N . THR A 1 157 ? 3.944 11.700 12.600 1.00 94.31 157 THR A N 1
ATOM 1198 C CA . THR A 1 157 ? 3.636 10.263 12.744 1.00 94.31 157 THR A CA 1
ATOM 1199 C C . THR A 1 157 ? 3.248 9.845 14.164 1.00 94.31 157 THR A C 1
ATOM 1201 O O . THR A 1 157 ? 2.451 8.924 14.329 1.00 94.31 157 THR A O 1
ATOM 1204 N N . ASP A 1 158 ? 3.795 10.515 15.179 1.00 90.75 158 ASP A N 1
ATOM 1205 C CA . ASP A 1 158 ? 3.515 10.232 16.593 1.00 90.75 158 ASP A CA 1
ATOM 1206 C C . ASP A 1 158 ? 2.163 10.798 17.049 1.00 90.75 158 ASP A C 1
ATOM 1208 O O . ASP A 1 158 ? 1.507 10.236 17.927 1.00 90.75 158 ASP A O 1
ATOM 1212 N N . GLU A 1 159 ? 1.764 11.939 16.483 1.00 93.19 159 GLU A N 1
ATOM 1213 C CA . GLU A 1 159 ? 0.458 12.554 16.726 1.00 93.19 159 GLU A CA 1
ATOM 1214 C C . GLU A 1 159 ? -0.634 11.753 16.018 1.00 93.19 159 GLU A C 1
ATOM 1216 O O . GLU A 1 159 ? -1.635 11.399 16.647 1.00 93.19 159 GLU A O 1
ATOM 1221 N N . PHE A 1 160 ? -0.388 11.400 14.751 1.00 94.25 160 PHE A N 1
ATOM 1222 C CA . PHE A 1 160 ? -1.272 10.566 13.949 1.00 94.25 160 PHE A CA 1
ATOM 1223 C C . PHE A 1 160 ? -1.609 9.262 14.673 1.00 94.25 160 PHE A C 1
ATOM 1225 O O . PHE A 1 160 ? -2.781 8.979 14.877 1.00 94.25 160 PHE A O 1
ATOM 1232 N N . ASP A 1 161 ? -0.610 8.493 15.122 1.00 90.00 161 ASP A N 1
ATOM 1233 C CA . ASP A 1 161 ? -0.844 7.174 15.733 1.00 90.00 161 ASP A CA 1
ATOM 1234 C C . ASP A 1 161 ? -1.771 7.256 16.957 1.00 90.00 161 ASP A C 1
ATOM 1236 O O . ASP A 1 161 ? -2.717 6.479 17.092 1.00 90.00 161 ASP A O 1
ATOM 1240 N N . LYS A 1 162 ? -1.565 8.266 17.814 1.00 89.56 162 LYS A N 1
ATOM 1241 C CA . LYS A 1 162 ? -2.395 8.490 19.007 1.00 89.56 162 LYS A CA 1
ATOM 1242 C C . LYS A 1 162 ? -3.822 8.880 18.646 1.00 89.56 162 LYS A C 1
ATOM 1244 O O . LYS A 1 162 ? -4.760 8.358 19.245 1.00 89.56 162 LYS A O 1
ATOM 1249 N N . ARG A 1 163 ? -3.988 9.814 17.706 1.00 92.88 163 ARG A N 1
ATOM 1250 C CA . ARG A 1 163 ? -5.304 10.338 17.325 1.00 92.88 163 ARG A CA 1
ATOM 1251 C C . ARG A 1 163 ? -6.097 9.321 16.508 1.00 92.88 163 ARG A C 1
ATOM 1253 O O . ARG A 1 163 ? -7.292 9.167 16.719 1.00 92.88 163 ARG A O 1
ATOM 1260 N N . PHE A 1 164 ? -5.435 8.594 15.618 1.00 92.50 164 PHE A N 1
ATOM 1261 C CA . PHE A 1 164 ? -6.080 7.653 14.713 1.00 92.50 164 PHE A CA 1
ATOM 1262 C C . PHE A 1 164 ? -6.594 6.405 15.441 1.00 92.50 164 PHE A C 1
ATOM 1264 O O . PHE A 1 164 ? -7.689 5.935 15.157 1.00 92.50 164 PHE A O 1
ATOM 1271 N N . ILE A 1 165 ? -5.873 5.906 16.453 1.00 88.69 165 ILE A N 1
ATOM 1272 C CA . ILE A 1 165 ? -6.391 4.824 17.310 1.00 88.69 165 ILE A CA 1
ATOM 1273 C C . ILE A 1 165 ? -7.650 5.271 18.075 1.00 88.69 165 ILE A C 1
ATOM 1275 O O . ILE A 1 165 ? -8.562 4.470 18.271 1.00 88.69 165 ILE A O 1
ATOM 1279 N N . GLN A 1 166 ? -7.722 6.540 18.496 1.00 90.56 166 GLN A N 1
ATOM 1280 C CA . GLN A 1 166 ? -8.923 7.093 19.134 1.00 90.56 166 GLN A CA 1
ATOM 1281 C C . GLN A 1 166 ? -10.087 7.213 18.144 1.00 90.56 166 GLN A C 1
ATOM 1283 O O . GLN A 1 166 ? -11.205 6.865 18.511 1.00 90.56 166 GLN A O 1
ATOM 1288 N N . GLU A 1 167 ? -9.819 7.649 16.907 1.00 92.31 167 GLU A N 1
ATOM 1289 C CA . GLU A 1 167 ? -10.815 7.717 15.826 1.00 92.31 167 GLU A CA 1
ATOM 1290 C C . GLU A 1 167 ? -11.446 6.347 15.551 1.00 92.31 167 GLU A C 1
ATOM 1292 O O . GLU A 1 167 ? -12.664 6.228 15.466 1.00 92.31 167 GLU A O 1
ATOM 1297 N N . LEU A 1 168 ? -10.624 5.294 15.471 1.00 89.94 168 LEU A N 1
ATOM 1298 C CA . LEU A 1 168 ? -11.102 3.931 15.227 1.00 89.94 168 LEU A CA 1
ATOM 1299 C C . LEU A 1 168 ? -11.924 3.358 16.392 1.00 89.94 168 LEU A C 1
ATOM 1301 O O . LEU A 1 168 ? -12.626 2.367 16.213 1.00 89.94 168 LEU A O 1
ATOM 1305 N N . GLY A 1 169 ? -11.813 3.928 17.596 1.00 91.56 169 GLY A N 1
ATOM 1306 C CA . GLY A 1 169 ? -12.540 3.474 18.785 1.00 91.56 169 GLY A CA 1
ATOM 1307 C C . GLY A 1 169 ? -12.145 2.084 19.302 1.00 91.56 169 GLY A C 1
ATOM 1308 O O . GLY A 1 169 ? -12.701 1.627 20.301 1.00 91.56 169 GLY A O 1
ATOM 1309 N N . ASP A 1 170 ? -11.178 1.417 18.666 1.00 91.62 170 ASP A N 1
ATOM 1310 C CA . ASP A 1 170 ? -10.723 0.075 19.020 1.00 91.62 170 ASP A CA 1
ATOM 1311 C C . ASP A 1 170 ? -9.184 -0.036 18.941 1.00 91.62 170 ASP A C 1
ATOM 1313 O O . ASP A 1 170 ? -8.597 0.016 17.855 1.00 91.62 170 ASP A O 1
ATOM 1317 N N . PRO A 1 171 ? -8.493 -0.242 20.080 1.00 88.38 171 PRO A N 1
ATOM 1318 C CA . PRO A 1 171 ? -7.034 -0.334 20.131 1.00 88.38 171 PRO A CA 1
ATOM 1319 C C . PRO A 1 171 ? -6.464 -1.638 19.546 1.00 88.38 171 PRO A C 1
ATOM 1321 O O . PRO A 1 171 ? -5.243 -1.840 19.556 1.00 88.38 171 PRO A O 1
ATOM 1324 N N . ARG A 1 172 ? -7.308 -2.567 19.083 1.00 91.19 172 ARG A N 1
ATOM 1325 C CA . ARG A 1 172 ? -6.869 -3.810 18.433 1.00 91.19 172 ARG A CA 1
ATOM 1326 C C . ARG A 1 172 ? -6.419 -3.582 16.997 1.00 91.19 172 ARG A C 1
ATOM 1328 O O . ARG A 1 172 ? -5.522 -4.298 16.556 1.00 91.19 172 ARG A O 1
ATOM 1335 N N . PHE A 1 173 ? -6.940 -2.555 16.323 1.00 93.12 173 PHE A N 1
ATOM 1336 C CA . PHE A 1 173 ? -6.477 -2.194 14.988 1.00 93.12 173 PHE A CA 1
ATOM 1337 C C . PHE A 1 173 ? -4.969 -1.927 14.965 1.00 93.12 173 PHE A C 1
ATOM 1339 O O . PHE A 1 173 ? -4.347 -1.482 15.940 1.00 93.12 173 PHE A O 1
ATOM 1346 N N . ARG A 1 174 ? -4.360 -2.223 13.816 1.00 93.44 174 ARG A N 1
ATOM 1347 C CA . ARG A 1 174 ? -2.952 -1.936 13.542 1.00 93.44 174 ARG A CA 1
ATOM 1348 C C . ARG A 1 174 ? -2.857 -0.986 12.367 1.00 93.44 174 ARG A C 1
ATOM 1350 O O . ARG A 1 174 ? -3.383 -1.246 11.292 1.00 93.44 174 ARG A O 1
ATOM 1357 N N . THR A 1 175 ? -2.162 0.116 12.597 1.00 92.62 175 THR A N 1
ATOM 1358 C CA . THR A 1 175 ? -2.051 1.245 11.679 1.00 92.62 175 THR A CA 1
ATOM 1359 C C . THR A 1 175 ? -0.824 1.093 10.784 1.00 92.62 175 THR A C 1
ATOM 1361 O O . THR A 1 175 ? 0.227 0.615 11.221 1.00 92.62 175 THR A O 1
ATOM 1364 N N . CYS A 1 176 ? -0.951 1.512 9.527 1.00 96.12 176 CYS A N 1
ATOM 1365 C CA . CYS A 1 176 ? 0.137 1.634 8.561 1.00 96.12 176 CYS A CA 1
ATOM 1366 C C . CYS A 1 176 ? -0.087 2.928 7.779 1.00 96.12 176 CYS A C 1
ATOM 1368 O O . CYS A 1 176 ? -1.139 3.096 7.167 1.00 96.12 176 CYS A O 1
ATOM 1370 N N . TYR A 1 177 ? 0.848 3.866 7.866 1.00 96.62 177 TYR A N 1
ATOM 1371 C CA . TYR A 1 177 ? 0.619 5.252 7.471 1.00 96.62 177 TYR A CA 1
ATOM 1372 C C . TYR A 1 177 ? 1.917 5.943 7.048 1.00 96.62 177 TYR A C 1
ATOM 1374 O O . TYR A 1 177 ? 3.028 5.431 7.226 1.00 96.62 177 TYR A O 1
ATOM 1382 N N . ILE A 1 178 ? 1.760 7.123 6.461 1.00 97.81 178 ILE A N 1
ATOM 1383 C CA . ILE A 1 178 ? 2.844 8.034 6.099 1.00 97.81 178 ILE A CA 1
ATOM 1384 C C . ILE A 1 178 ? 2.791 9.269 7.000 1.00 97.81 178 ILE A C 1
ATOM 1386 O O . ILE A 1 178 ? 1.775 9.541 7.629 1.00 97.81 178 ILE A O 1
ATOM 1390 N N . GLY A 1 179 ? 3.900 9.998 7.075 1.00 97.38 179 GLY A N 1
ATOM 1391 C CA . GLY A 1 179 ? 3.923 11.348 7.641 1.00 97.38 179 GLY A CA 1
ATOM 1392 C C . GLY A 1 179 ? 4.110 12.411 6.554 1.00 97.38 179 GLY A C 1
ATOM 1393 O O . GLY A 1 179 ? 4.137 12.071 5.364 1.00 97.38 179 GLY A O 1
ATOM 1394 N N . PRO A 1 180 ? 4.407 13.666 6.938 1.00 98.25 180 PRO A N 1
ATOM 1395 C CA . PRO A 1 180 ? 4.483 14.791 6.005 1.00 98.25 180 PRO A CA 1
ATOM 1396 C C . PRO A 1 180 ? 5.527 14.613 4.898 1.00 98.25 180 PRO A C 1
ATOM 1398 O O . PRO A 1 180 ? 5.402 15.175 3.815 1.00 98.25 180 PRO A O 1
ATOM 1401 N N . ALA A 1 181 ? 6.566 13.803 5.124 1.00 98.38 181 ALA A N 1
ATOM 1402 C CA . ALA A 1 181 ? 7.531 13.464 4.081 1.00 98.38 181 ALA A CA 1
ATOM 1403 C C . ALA A 1 181 ? 6.896 12.664 2.926 1.00 98.38 181 ALA A C 1
ATOM 1405 O O . ALA A 1 181 ? 7.208 12.927 1.767 1.00 98.38 181 ALA A O 1
ATOM 1406 N N . GLY A 1 182 ? 6.014 11.706 3.228 1.00 98.12 182 GLY A N 1
ATOM 1407 C CA . GLY A 1 182 ? 5.300 10.931 2.209 1.00 98.12 182 GLY A CA 1
ATOM 1408 C C . GLY A 1 182 ? 4.254 11.778 1.492 1.00 98.12 182 GLY A C 1
ATOM 1409 O O . GLY A 1 182 ? 4.179 11.749 0.268 1.00 98.12 182 GLY A O 1
ATOM 1410 N N . GLU A 1 183 ? 3.522 12.601 2.245 1.00 98.31 183 GLU A N 1
ATOM 1411 C CA . GLU A 1 183 ? 2.527 13.540 1.710 1.00 98.31 183 GLU A CA 1
ATOM 1412 C C . GLU A 1 183 ? 3.144 14.530 0.708 1.00 98.31 183 GLU A C 1
ATOM 1414 O O . GLU A 1 183 ? 2.554 14.823 -0.329 1.00 98.31 183 GLU A O 1
ATOM 1419 N N . ASN A 1 184 ? 4.368 14.994 0.985 1.00 98.25 184 ASN A N 1
ATOM 1420 C CA . ASN A 1 184 ? 5.130 15.904 0.126 1.00 98.25 184 ASN A CA 1
ATOM 1421 C C . ASN A 1 184 ? 6.020 15.187 -0.909 1.00 98.25 184 ASN A C 1
ATOM 1423 O O . ASN A 1 184 ? 6.908 15.811 -1.490 1.00 98.25 184 ASN A O 1
ATOM 1427 N N . LEU A 1 185 ? 5.811 13.885 -1.143 1.00 97.12 185 LEU A N 1
ATOM 1428 C CA . LEU A 1 185 ? 6.521 13.090 -2.157 1.00 97.12 185 LEU A CA 1
ATOM 1429 C C . LEU A 1 185 ? 8.055 13.116 -2.019 1.00 97.12 185 LEU A C 1
ATOM 1431 O O . LEU A 1 185 ? 8.794 13.049 -3.008 1.00 97.12 185 LEU A O 1
ATOM 1435 N N . VAL A 1 186 ? 8.568 13.194 -0.787 1.00 97.69 186 VAL A N 1
ATOM 1436 C CA . VAL A 1 186 ? 10.006 13.065 -0.540 1.00 97.69 186 VAL A CA 1
ATOM 1437 C C . VAL A 1 186 ? 10.444 11.685 -1.023 1.00 97.69 186 VAL A C 1
ATOM 1439 O O . VAL A 1 186 ? 9.992 10.666 -0.516 1.00 97.69 186 VAL A O 1
ATOM 1442 N N . SER A 1 187 ? 11.371 11.643 -1.983 1.00 93.69 187 SER A N 1
ATOM 1443 C CA . SER A 1 187 ? 11.793 10.401 -2.662 1.00 93.69 187 SER A CA 1
ATOM 1444 C C . SER A 1 187 ? 12.398 9.317 -1.757 1.00 93.69 187 SER A C 1
ATOM 1446 O O . SER A 1 187 ? 12.746 8.247 -2.232 1.00 93.69 187 SER A O 1
ATOM 1448 N N . TYR A 1 188 ? 12.588 9.579 -0.469 1.00 95.06 188 TYR A N 1
ATOM 1449 C CA . TYR A 1 188 ? 13.059 8.617 0.528 1.00 95.06 188 TYR A CA 1
ATOM 1450 C C . TYR A 1 188 ? 12.149 8.587 1.762 1.00 95.06 188 TYR A C 1
ATOM 1452 O O . TYR A 1 188 ? 12.593 8.193 2.840 1.00 95.06 188 TYR A O 1
ATOM 1460 N N . ALA A 1 189 ? 10.896 9.026 1.617 1.00 97.31 189 ALA A N 1
ATOM 1461 C CA . ALA A 1 189 ? 9.882 8.872 2.644 1.00 97.31 189 ALA A CA 1
ATOM 1462 C C . ALA A 1 189 ? 9.709 7.392 3.009 1.00 97.31 189 ALA A C 1
ATOM 1464 O O . ALA A 1 189 ? 9.931 6.490 2.202 1.00 97.31 189 ALA A O 1
ATOM 1465 N N . CYS A 1 190 ? 9.336 7.161 4.261 1.00 96.50 190 CYS A N 1
ATOM 1466 C CA . CYS A 1 190 ? 9.116 5.834 4.809 1.00 96.50 190 CYS A CA 1
ATOM 1467 C C . CYS A 1 190 ? 7.620 5.614 5.015 1.00 96.50 190 CYS A C 1
ATOM 1469 O O . CYS A 1 190 ? 6.885 6.561 5.298 1.00 96.50 190 CYS A O 1
ATOM 1471 N N . ILE A 1 191 ? 7.207 4.351 4.992 1.00 97.75 191 ILE A N 1
ATOM 1472 C CA . ILE A 1 191 ? 5.919 3.930 5.547 1.00 97.75 191 ILE A CA 1
ATOM 1473 C C . ILE A 1 191 ? 6.161 3.431 6.969 1.00 97.75 191 ILE A C 1
ATOM 1475 O O . ILE A 1 191 ? 7.083 2.639 7.200 1.00 97.75 191 ILE A O 1
ATOM 1479 N N . ILE A 1 192 ? 5.350 3.900 7.913 1.00 96.56 192 ILE A N 1
ATOM 1480 C CA . ILE A 1 192 ? 5.434 3.561 9.332 1.00 96.56 192 ILE A CA 1
ATOM 1481 C C . ILE A 1 192 ? 4.245 2.686 9.718 1.00 96.56 192 ILE A C 1
ATOM 1483 O O . ILE A 1 192 ? 3.132 2.897 9.254 1.00 96.56 192 ILE A O 1
ATOM 1487 N N . ASN A 1 193 ? 4.474 1.700 10.582 1.00 92.81 193 ASN A N 1
ATOM 1488 C CA . ASN A 1 193 ? 3.411 0.974 11.261 1.00 92.81 193 ASN A CA 1
ATOM 1489 C C . ASN A 1 193 ? 3.673 0.911 12.769 1.00 92.81 193 ASN A C 1
ATOM 1491 O O . ASN A 1 193 ? 4.828 0.798 13.201 1.00 92.81 193 ASN A O 1
ATOM 1495 N N . THR A 1 194 ? 2.590 0.956 13.555 1.00 80.44 194 THR A N 1
ATOM 1496 C CA . THR A 1 194 ? 2.614 0.825 15.025 1.00 80.44 194 THR A CA 1
ATOM 1497 C C . THR A 1 194 ? 3.692 1.719 15.669 1.00 80.44 194 THR A C 1
ATOM 1499 O O . THR A 1 194 ? 4.618 1.216 16.316 1.00 80.44 194 THR A O 1
ATOM 1502 N N . ALA A 1 195 ? 3.621 3.030 15.407 1.00 78.50 195 ALA A N 1
ATOM 1503 C CA . ALA A 1 195 ? 4.521 4.102 15.864 1.00 78.50 195 ALA A CA 1
ATOM 1504 C C . ALA A 1 195 ? 6.012 4.042 15.456 1.00 78.50 195 ALA A C 1
ATOM 1506 O O . ALA A 1 195 ? 6.620 5.081 15.226 1.00 78.50 195 ALA A O 1
ATOM 1507 N N . ALA A 1 196 ? 6.644 2.867 15.376 1.00 84.12 196 ALA A N 1
ATOM 1508 C CA . ALA A 1 196 ? 8.112 2.769 15.350 1.00 84.12 196 ALA A CA 1
ATOM 1509 C C . ALA A 1 196 ? 8.688 1.793 14.313 1.00 84.12 196 ALA A C 1
ATOM 1511 O O . ALA A 1 196 ? 9.911 1.667 14.190 1.00 84.12 196 ALA A O 1
ATOM 1512 N N . ARG A 1 197 ? 7.858 1.039 13.582 1.00 93.75 197 ARG A N 1
ATOM 1513 C CA . ARG A 1 197 ? 8.347 0.092 12.568 1.00 93.75 197 ARG A CA 1
ATOM 1514 C C . ARG A 1 197 ? 8.273 0.736 11.198 1.00 93.75 197 ARG A C 1
ATOM 1516 O O . ARG A 1 197 ? 7.243 1.280 10.840 1.00 93.75 197 ARG A O 1
ATOM 1523 N N . ALA A 1 198 ? 9.350 0.633 10.425 1.00 96.81 198 ALA A N 1
ATOM 1524 C CA . ALA A 1 198 ? 9.446 1.299 9.134 1.00 96.81 198 ALA A CA 1
ATOM 1525 C C . ALA A 1 198 ? 9.692 0.317 7.987 1.00 96.81 198 ALA A C 1
ATOM 1527 O O . ALA A 1 198 ? 10.576 -0.542 8.060 1.00 96.81 198 ALA A O 1
ATOM 1528 N N . ALA A 1 199 ? 8.960 0.515 6.897 1.00 97.31 199 ALA A N 1
ATOM 1529 C CA . ALA A 1 199 ? 9.407 0.211 5.547 1.00 97.31 199 ALA A CA 1
ATOM 1530 C C . ALA A 1 199 ? 10.176 1.449 5.056 1.00 97.31 199 ALA A C 1
ATOM 1532 O O . ALA A 1 199 ? 9.600 2.398 4.533 1.00 97.31 199 ALA A O 1
ATOM 1533 N N . GLY A 1 200 ? 11.480 1.486 5.356 1.00 95.06 200 GLY A N 1
ATOM 1534 C CA . GLY A 1 200 ? 12.238 2.742 5.422 1.00 95.06 200 GLY A CA 1
ATOM 1535 C C . GLY A 1 200 ? 13.062 3.130 4.194 1.00 95.06 200 GLY A C 1
ATOM 1536 O O . GLY A 1 200 ? 13.910 4.012 4.281 1.00 95.06 200 GLY A O 1
ATOM 1537 N N . ARG A 1 201 ? 12.933 2.409 3.079 1.00 95.19 201 ARG A N 1
ATOM 1538 C CA . ARG A 1 201 ? 13.761 2.618 1.877 1.00 95.19 201 ARG A CA 1
ATOM 1539 C C . ARG A 1 201 ? 12.983 2.279 0.621 1.00 95.19 201 ARG A C 1
ATOM 1541 O O . ARG A 1 201 ? 12.189 1.343 0.634 1.00 95.19 201 ARG A O 1
ATOM 1548 N N . GLY A 1 202 ? 13.335 2.963 -0.463 1.00 92.62 202 GLY A N 1
ATOM 1549 C CA . GLY A 1 202 ? 12.677 2.843 -1.762 1.00 92.62 202 GLY A CA 1
ATOM 1550 C C . GLY A 1 202 ? 11.970 4.128 -2.176 1.00 92.62 202 GLY A C 1
ATOM 1551 O O . GLY A 1 202 ? 11.784 4.312 -3.377 1.00 92.62 202 GLY A O 1
ATOM 1552 N N . GLY A 1 203 ? 11.701 5.019 -1.215 1.00 93.50 203 GLY A N 1
ATOM 1553 C CA . GLY A 1 203 ? 10.644 6.019 -1.355 1.00 93.50 203 GLY A CA 1
ATOM 1554 C C . GLY A 1 203 ? 9.290 5.334 -1.312 1.00 93.50 203 GLY A C 1
ATOM 1555 O O . GLY A 1 203 ? 8.365 5.925 -1.894 1.00 93.50 203 GLY A O 1
#

Sequence (203 aa):
MSNNRHGYHGIILDIDLSTGKIENKPIPKEDTANFVGGRGLGMKILWDRLDKPGVDPFSFENPLIFMPGPLSGFPVPSSSRTCVITKSPRTSPIKSRYPHASTVSYSNMGGFFGPEIRFAGYDGIVVTGKASSPAYVVIDDDKVEILDAENFWGMGTDEFDKRFIQELGDPRFRTCYIGPAGENLVSYACIINTAARAAGRGG

pLDDT: mean 93.99, std 8.23, range [36.44, 98.88]

Radius of gyration: 16.67 Å; chains: 1; bounding box: 38×50×43 Å

Foldseek 3Di:
DPPDDQLALQWEFEAAQAVRDTDTDGHPPVLCVPQVKAPRSLVVVQVVQCPDAQPAQPALSKKWKWIAGSCDQPPDPQRFKIKTKTFAQQAADPDDPHPRHGHIDIFMKGDHPCNVCVVLSHRIYIYGHDHPADWDWDRDNVDIGIGHDNVPAQDDLVVSLVVVCVVVVHVVDKDWAFHNCVVVPPSQTWIDIPSDITSGGRD